Protein AF-A0A257K6M1-F1 (afdb_monomer)

Solvent-accessible surface area (backbone atoms only — not comparable to full-atom values): 11304 Å² total; per-residue (Å²): 144,78,69,70,67,57,58,59,61,59,58,67,75,73,70,78,77,79,82,76,80,84,77,76,90,70,77,90,66,88,68,74,79,73,68,80,75,72,73,73,77,82,82,73,64,86,60,47,21,62,50,16,22,51,37,13,66,76,40,83,40,43,7,28,51,74,66,69,40,56,83,54,34,63,55,53,50,47,56,43,48,52,24,49,51,46,22,53,54,23,44,54,50,21,51,52,34,48,50,49,52,52,34,48,76,73,72,46,87,83,58,100,56,83,94,56,57,68,70,58,44,52,49,50,21,52,51,24,45,53,48,17,54,50,20,49,52,49,31,52,49,51,53,53,46,48,20,51,51,20,23,53,54,39,51,55,68,60,63,74,75,79,82,67,70,55,84,50,82,44,77,60,69,48,91,85,77,71,50,86,52,92,47,85,50,86,55,84,76,132

pLDDT: mean 75.48, std 20.98, range [34.06, 98.62]

Sequence (190 aa):
MKLTSYIVLLCGLLTCSAWSQQAASDSLKIKQLPEPLAAKPVIIDPLRPAKAAFYSALVPGLGQAYNKKYWKIPIVYAALGTTIYFYITNNNKYNEFRDIYKNRLEGIYTDPYPNVDNSRIVTAQQFYQRNRDLSMLLTVAFYALNIIEANVDAHLMQFNVSDNLSFQPDILRHPIDRSFNPGLALRMSF

Radius of gyration: 29.92 Å; Cα contacts (8 Å, |Δi|>4): 157; chains: 1; bounding box: 64×55×80 Å

Secondary structure (DSSP, 8-state):
--SHHHHHHHHTTS---------------------S---------TTHHHHHHHHHHHSTTHHHHHTT-GGGHHHHHHHHHHHHHHHHHHHHHHHHHHHHHHHHHTT---SS-TTS-HHHHHHHHHHHHHHHHHHHHHHHHHHHHHHHHHHHHHHHTTS------EEEEE--B-TTT--B--EEEEE---

Structure (mmCIF, N/CA/C/O backbone):
data_AF-A0A257K6M1-F1
#
_entry.id   AF-A0A257K6M1-F1
#
loop_
_atom_site.group_PDB
_atom_site.id
_atom_site.type_symbol
_atom_site.label_atom_id
_atom_site.label_alt_id
_atom_site.label_comp_id
_atom_site.label_asym_id
_atom_site.label_entity_id
_atom_site.label_seq_id
_atom_site.pdbx_PDB_ins_code
_atom_site.Cartn_x
_atom_site.Cartn_y
_atom_site.Cartn_z
_atom_site.occupancy
_atom_site.B_iso_or_equiv
_atom_site.auth_seq_id
_atom_site.auth_comp_id
_atom_site.auth_asym_id
_atom_site.auth_atom_id
_atom_site.pdbx_PDB_model_num
ATOM 1 N N . MET A 1 1 ? 6.613 25.598 17.801 1.00 47.47 1 MET A N 1
ATOM 2 C CA . MET A 1 1 ? 7.890 25.388 17.072 1.00 47.47 1 MET A CA 1
ATOM 3 C C . MET A 1 1 ? 7.952 24.024 16.354 1.00 47.47 1 MET A C 1
ATOM 5 O O . MET A 1 1 ? 8.927 23.307 16.510 1.00 47.47 1 MET A O 1
ATOM 9 N N . LYS A 1 2 ? 6.938 23.627 15.565 1.00 51.25 2 LYS A N 1
AT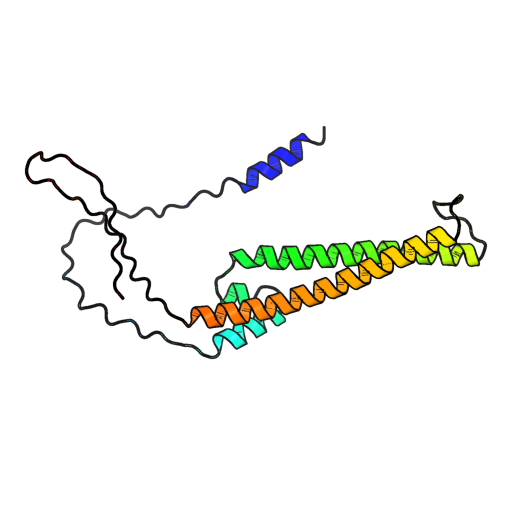OM 10 C CA . LYS A 1 2 ? 6.967 22.353 14.798 1.00 51.25 2 LYS A CA 1
ATOM 11 C C . LYS A 1 2 ? 6.473 22.478 13.345 1.00 51.25 2 LYS A C 1
ATOM 13 O O . LYS A 1 2 ? 6.246 21.469 12.693 1.00 51.25 2 LYS A O 1
ATOM 18 N N . LEU A 1 3 ? 6.309 23.704 12.840 1.00 45.25 3 LEU A N 1
ATOM 19 C CA . LEU A 1 3 ? 5.826 23.961 11.473 1.00 45.25 3 LEU A CA 1
ATOM 20 C C . LEU A 1 3 ? 6.959 24.369 10.513 1.00 45.25 3 LEU A C 1
ATOM 22 O O . LEU A 1 3 ? 6.886 24.115 9.318 1.00 45.25 3 LEU A O 1
ATOM 26 N N . THR A 1 4 ? 8.054 24.925 11.038 1.00 46.59 4 THR A N 1
ATOM 27 C CA . THR A 1 4 ? 9.210 25.373 10.247 1.00 46.59 4 THR A CA 1
ATOM 28 C C . THR A 1 4 ? 10.092 24.225 9.749 1.00 46.59 4 THR A C 1
ATOM 30 O O . THR A 1 4 ? 10.749 24.375 8.725 1.00 46.59 4 THR A O 1
ATOM 33 N N . SER A 1 5 ? 10.065 23.052 10.395 1.00 47.38 5 SER A N 1
ATOM 34 C CA . SER A 1 5 ? 10.842 21.884 9.942 1.00 47.38 5 SER A CA 1
ATOM 35 C C . SER A 1 5 ? 10.260 21.192 8.704 1.00 47.38 5 SER A C 1
ATOM 37 O O . SER A 1 5 ? 11.021 20.610 7.941 1.00 47.38 5 SER A O 1
ATOM 39 N N . TYR A 1 6 ? 8.947 21.278 8.455 1.00 49.69 6 TYR A N 1
ATOM 40 C CA . TYR A 1 6 ? 8.334 20.667 7.265 1.00 49.69 6 TYR A CA 1
ATOM 41 C C . TYR A 1 6 ? 8.562 21.489 5.987 1.00 49.69 6 TYR A C 1
ATOM 43 O O . TYR A 1 6 ? 8.671 20.916 4.908 1.00 49.69 6 TYR A O 1
ATOM 51 N N . ILE A 1 7 ? 8.721 22.812 6.102 1.00 54.16 7 ILE A N 1
ATOM 52 C CA . ILE A 1 7 ? 8.995 23.698 4.955 1.00 54.16 7 ILE A CA 1
ATOM 53 C C . ILE A 1 7 ? 10.429 23.499 4.434 1.00 54.16 7 ILE A C 1
ATOM 55 O O . ILE A 1 7 ? 10.657 23.517 3.227 1.00 54.16 7 ILE A O 1
ATOM 59 N N . VAL A 1 8 ? 11.388 23.204 5.318 1.00 52.91 8 VAL A N 1
ATOM 60 C CA . VAL A 1 8 ? 12.774 22.893 4.918 1.00 52.91 8 VAL A CA 1
ATOM 61 C C . VAL A 1 8 ? 12.875 21.513 4.249 1.00 52.91 8 VAL A C 1
ATOM 63 O O . VAL A 1 8 ? 13.671 21.335 3.331 1.00 52.91 8 VAL A O 1
ATOM 66 N N . LEU A 1 9 ? 12.021 20.558 4.633 1.00 48.25 9 LEU A N 1
ATOM 67 C CA . LEU A 1 9 ? 11.973 19.220 4.027 1.00 48.25 9 LEU A CA 1
ATOM 68 C C . LEU A 1 9 ? 11.222 19.201 2.679 1.00 48.25 9 LEU A C 1
ATOM 70 O O . LEU A 1 9 ? 11.541 18.385 1.819 1.00 48.25 9 LEU A O 1
ATOM 74 N N . LEU A 1 10 ? 10.293 20.140 2.452 1.00 45.75 10 LEU A N 1
ATOM 75 C CA . LEU A 1 10 ? 9.597 20.312 1.170 1.00 45.75 10 LEU A CA 1
ATOM 76 C C . LEU A 1 10 ? 10.459 21.045 0.117 1.00 45.75 10 LEU A C 1
ATOM 78 O O . LEU A 1 10 ? 10.355 20.748 -1.070 1.00 45.75 10 LEU A O 1
ATOM 82 N N . CYS A 1 11 ? 11.361 21.945 0.530 1.00 48.19 11 CYS A N 1
ATOM 83 C CA . CYS A 1 11 ? 12.277 22.641 -0.388 1.00 48.19 11 CYS A CA 1
ATOM 84 C C . CYS A 1 11 ? 13.455 21.778 -0.883 1.00 48.19 11 CYS A C 1
ATOM 86 O O . CYS A 1 11 ? 14.034 22.088 -1.921 1.00 48.19 11 CYS A O 1
ATOM 88 N N . GLY A 1 12 ? 13.793 20.679 -0.198 1.00 45.62 12 GLY A N 1
ATOM 89 C CA . GLY A 1 12 ? 14.878 19.775 -0.611 1.00 45.62 12 GLY A CA 1
ATOM 90 C C . GLY A 1 12 ? 14.566 18.906 -1.838 1.00 45.62 12 GLY A C 1
ATOM 91 O O . GLY A 1 12 ? 15.477 18.330 -2.425 1.00 45.62 12 GLY A O 1
ATOM 92 N N . LEU A 1 13 ? 13.296 18.820 -2.251 1.00 44.91 13 LEU A N 1
ATOM 93 C CA . LEU A 1 13 ? 12.848 18.009 -3.393 1.00 44.91 13 LEU A CA 1
ATOM 94 C C . LEU A 1 13 ? 12.792 18.779 -4.728 1.00 44.91 13 LEU A C 1
ATOM 96 O O . LEU A 1 13 ? 12.551 18.164 -5.763 1.00 44.91 13 LEU A O 1
ATOM 100 N N . LEU A 1 14 ? 13.037 20.097 -4.732 1.00 46.16 14 LEU A N 1
ATOM 101 C CA . LEU A 1 14 ? 12.935 20.948 -5.931 1.00 46.16 14 LEU A CA 1
ATOM 102 C C . LEU A 1 14 ? 14.278 21.337 -6.568 1.00 46.16 14 LEU A C 1
ATOM 104 O O . LEU A 1 14 ? 14.288 21.944 -7.635 1.00 46.16 14 LEU A O 1
ATOM 108 N N . THR A 1 15 ? 15.416 20.953 -5.989 1.00 45.72 15 THR A N 1
ATOM 109 C CA . THR A 1 15 ? 16.740 21.198 -6.586 1.00 45.72 15 THR A CA 1
ATOM 110 C C . THR A 1 15 ? 17.323 19.909 -7.157 1.00 45.72 15 THR A C 1
ATOM 112 O O . THR A 1 15 ? 18.325 19.391 -6.670 1.00 45.72 15 THR A O 1
ATOM 115 N N . CYS A 1 16 ? 16.690 19.371 -8.201 1.00 47.72 16 CYS A N 1
ATOM 116 C CA . CYS A 1 16 ? 17.375 18.448 -9.100 1.00 47.72 16 CYS A CA 1
ATOM 117 C C . CYS A 1 16 ? 18.275 19.297 -10.004 1.00 47.72 16 CYS A C 1
ATOM 119 O O . CYS A 1 16 ? 17.810 19.959 -10.930 1.00 47.72 16 CYS A O 1
ATOM 121 N N . SER A 1 17 ? 19.563 19.354 -9.682 1.00 40.88 17 SER A N 1
ATOM 122 C CA . SER A 1 17 ? 20.578 19.922 -10.558 1.00 40.88 17 SER A CA 1
ATOM 123 C C . SER A 1 17 ? 20.599 19.121 -11.859 1.00 40.88 17 SER A C 1
ATOM 125 O O . SER A 1 17 ? 20.986 17.954 -11.886 1.00 40.88 17 SER A O 1
ATOM 127 N N . ALA A 1 18 ? 20.169 19.754 -12.949 1.00 41.72 18 ALA A N 1
ATOM 128 C CA . ALA A 1 18 ? 20.382 19.241 -14.290 1.00 41.72 18 ALA A CA 1
ATOM 129 C C . ALA A 1 18 ? 21.895 19.123 -14.523 1.00 41.72 18 ALA A C 1
ATOM 131 O O . ALA A 1 18 ? 22.589 20.123 -14.712 1.00 41.72 18 ALA A O 1
ATOM 132 N N . TRP A 1 19 ? 22.429 17.903 -14.487 1.00 38.84 19 TRP A N 1
ATOM 133 C CA . TRP A 1 19 ? 23.751 17.626 -15.035 1.00 38.84 19 TRP A CA 1
ATOM 134 C C . TRP A 1 19 ? 23.672 17.757 -16.555 1.00 38.84 19 TRP A C 1
ATOM 136 O O . TRP A 1 19 ? 23.341 16.817 -17.272 1.00 38.84 19 TRP A O 1
ATOM 146 N N . SER A 1 20 ? 23.944 18.970 -17.032 1.00 38.00 20 SER A N 1
ATOM 147 C CA . SER A 1 20 ? 24.350 19.219 -18.409 1.00 38.00 20 SER A CA 1
ATOM 148 C C . SER A 1 20 ? 25.716 18.570 -18.628 1.00 38.00 20 SER A C 1
ATOM 150 O O . SER A 1 20 ? 26.661 18.804 -17.873 1.00 38.00 20 SER A O 1
ATOM 152 N N . GLN A 1 21 ? 25.810 17.710 -19.635 1.00 39.34 21 GLN A N 1
ATOM 153 C CA . GLN A 1 21 ? 27.038 17.022 -20.004 1.00 39.34 21 GLN A CA 1
ATOM 154 C C . GLN A 1 21 ? 27.950 18.019 -20.740 1.00 39.34 21 GLN A C 1
ATOM 156 O O . GLN A 1 21 ? 27.596 18.513 -21.809 1.00 39.34 21 GLN A O 1
ATOM 161 N N . GLN A 1 22 ? 29.114 18.341 -20.165 1.00 37.12 22 GLN A N 1
ATOM 162 C CA . GLN A 1 22 ? 30.126 19.199 -20.793 1.00 37.12 22 GLN A CA 1
ATOM 163 C C . GLN A 1 22 ? 30.637 18.524 -22.077 1.00 37.12 22 GLN A C 1
ATOM 165 O O . GLN A 1 22 ? 31.417 17.572 -22.017 1.00 37.12 22 GLN A O 1
ATOM 170 N N . ALA A 1 23 ? 30.211 19.011 -23.243 1.00 37.62 23 ALA A N 1
ATOM 171 C CA . ALA A 1 23 ? 30.811 18.627 -24.514 1.00 37.62 23 ALA A CA 1
ATOM 172 C C . ALA A 1 23 ? 32.189 19.296 -24.623 1.00 37.62 23 ALA A C 1
ATOM 174 O O . ALA A 1 23 ? 32.296 20.519 -24.720 1.00 37.62 23 ALA A O 1
ATOM 175 N N . ALA A 1 24 ? 33.250 18.491 -24.557 1.00 34.06 24 ALA A N 1
ATOM 176 C CA . ALA A 1 24 ? 34.601 18.939 -24.852 1.00 34.06 24 ALA A CA 1
ATOM 177 C C . ALA A 1 24 ? 34.652 19.481 -26.290 1.00 34.06 24 ALA A C 1
ATOM 179 O O . ALA A 1 24 ? 34.179 18.830 -27.223 1.00 34.06 24 ALA A O 1
ATOM 180 N N . SER A 1 25 ? 35.214 20.678 -26.461 1.00 42.94 25 SER A N 1
ATOM 181 C CA . SER A 1 25 ? 35.492 21.277 -27.763 1.00 42.94 25 SER A CA 1
ATOM 182 C C . SER A 1 25 ? 36.625 20.506 -28.438 1.00 42.94 25 SER A C 1
ATOM 184 O O . SER A 1 25 ? 37.792 20.883 -28.327 1.00 42.94 25 SER A O 1
ATOM 186 N N . ASP A 1 26 ? 36.286 19.398 -29.090 1.00 37.16 26 ASP A N 1
ATOM 187 C CA . ASP A 1 26 ? 37.235 18.667 -29.914 1.00 37.16 26 ASP A CA 1
ATOM 188 C C . ASP A 1 26 ? 37.304 19.327 -31.296 1.00 37.16 26 ASP A C 1
ATOM 190 O O . ASP A 1 26 ? 36.293 19.571 -31.960 1.00 37.16 26 ASP A O 1
ATOM 194 N N . SER A 1 27 ? 38.518 19.711 -31.677 1.00 44.97 27 SER A N 1
ATOM 195 C CA . SER A 1 27 ? 38.837 20.419 -32.915 1.00 44.97 27 SER A CA 1
ATOM 196 C C . SER A 1 27 ? 38.228 19.741 -34.150 1.00 44.97 27 SER A C 1
ATOM 198 O O . SER A 1 27 ? 38.256 18.517 -34.281 1.00 44.97 27 SER A O 1
ATOM 200 N N . LEU A 1 28 ? 37.700 20.551 -35.075 1.00 47.75 28 LEU A N 1
ATOM 201 C CA . LEU A 1 28 ? 37.109 20.124 -36.345 1.00 47.75 28 LEU A CA 1
ATOM 202 C C . LEU A 1 28 ? 38.125 19.358 -37.209 1.00 47.75 28 LEU A C 1
ATOM 204 O O . LEU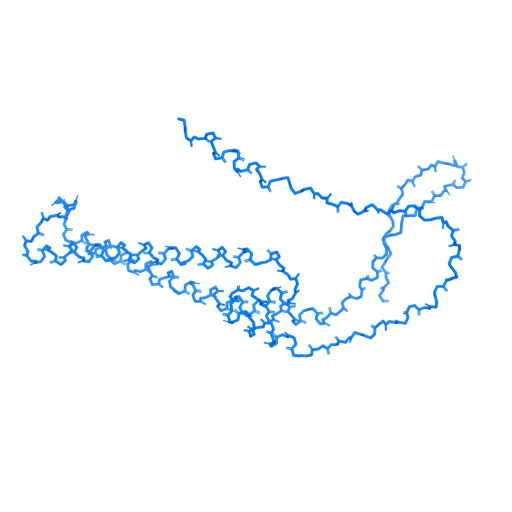 A 1 28 ? 38.770 19.918 -38.094 1.00 47.75 28 LEU A O 1
ATOM 208 N N . LYS A 1 29 ? 38.227 18.045 -37.003 1.00 37.88 29 LYS A N 1
ATOM 209 C CA . LYS A 1 29 ? 38.640 17.126 -38.059 1.00 37.88 29 LYS A CA 1
ATOM 210 C C . LYS A 1 29 ? 37.422 16.900 -38.940 1.00 37.88 29 LYS A C 1
ATOM 212 O O . LYS A 1 29 ? 36.393 16.434 -38.455 1.00 37.88 29 LYS A O 1
ATOM 217 N N . ILE A 1 30 ? 37.537 17.233 -40.227 1.00 44.31 30 ILE A N 1
ATOM 218 C CA . ILE A 1 30 ? 36.564 16.826 -41.243 1.00 44.31 30 ILE A CA 1
ATOM 219 C C . ILE A 1 30 ? 36.549 15.296 -41.236 1.00 44.31 30 ILE A C 1
ATOM 221 O O . ILE A 1 30 ? 37.401 14.636 -41.827 1.00 44.31 30 ILE A O 1
ATOM 225 N N . LYS A 1 31 ? 35.611 14.735 -40.476 1.00 44.41 31 LYS A N 1
ATOM 226 C CA . LYS A 1 31 ? 35.293 13.318 -40.479 1.00 44.41 31 LYS A CA 1
ATOM 227 C C . LYS A 1 31 ? 34.624 13.069 -41.822 1.00 44.41 31 LYS A C 1
ATOM 229 O O . LYS A 1 31 ? 33.589 13.671 -42.103 1.00 44.41 31 LYS A O 1
ATOM 234 N N . GLN A 1 32 ? 35.262 12.254 -42.663 1.00 47.09 32 GLN A N 1
ATOM 235 C CA . GLN A 1 32 ? 34.635 11.670 -43.849 1.00 47.09 32 GLN A CA 1
ATOM 236 C C . GLN A 1 32 ? 33.188 11.312 -43.505 1.00 47.09 32 GLN A C 1
ATOM 238 O O . GLN A 1 32 ? 32.958 10.729 -42.439 1.00 47.09 32 GLN A O 1
ATOM 243 N N . LEU A 1 33 ? 32.239 11.722 -44.361 1.00 49.62 33 LEU A N 1
ATOM 244 C CA . LEU A 1 33 ? 30.834 11.356 -44.199 1.00 49.62 33 LEU A CA 1
ATOM 245 C C . LEU A 1 33 ? 30.788 9.859 -43.880 1.00 49.62 33 LEU A C 1
ATOM 247 O O . LEU A 1 33 ? 31.316 9.080 -44.679 1.00 49.62 33 LEU A O 1
ATOM 251 N N . PRO A 1 34 ? 30.239 9.445 -42.724 1.00 49.06 34 PRO A N 1
ATOM 252 C CA . PRO A 1 34 ? 30.029 8.031 -42.512 1.00 49.06 34 PRO A CA 1
ATOM 253 C C . PRO A 1 34 ? 29.125 7.555 -43.648 1.00 49.06 34 PRO A C 1
ATOM 255 O O . PRO A 1 34 ? 28.168 8.245 -44.016 1.00 49.06 34 PRO A O 1
ATOM 258 N N . GLU A 1 35 ? 29.469 6.401 -44.217 1.00 57.31 35 GLU A N 1
ATOM 259 C CA . GLU A 1 35 ? 28.562 5.605 -45.040 1.00 57.31 35 GLU A CA 1
ATOM 260 C C . GLU A 1 35 ? 27.140 5.674 -44.466 1.00 57.31 35 GLU A C 1
ATOM 262 O O . GL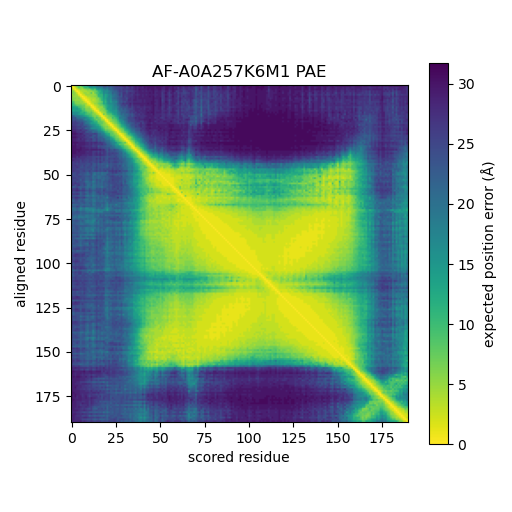U A 1 35 ? 27.007 5.768 -43.236 1.00 57.31 35 GLU A O 1
ATOM 267 N N . PRO A 1 36 ? 26.085 5.663 -45.310 1.00 49.91 36 PRO A N 1
ATOM 268 C CA . PRO A 1 36 ? 24.711 5.758 -44.832 1.00 49.91 36 PRO A CA 1
ATOM 269 C C . PRO A 1 36 ? 24.557 4.767 -43.689 1.00 49.91 36 PRO A C 1
ATOM 271 O O . PRO A 1 36 ? 24.763 3.576 -43.907 1.00 49.91 36 PRO A O 1
ATOM 274 N N . LEU A 1 37 ? 24.319 5.295 -42.479 1.00 57.25 37 LEU A N 1
ATOM 275 C CA . LEU A 1 37 ? 24.246 4.544 -41.229 1.00 57.25 37 LEU A CA 1
ATOM 276 C C . LEU A 1 37 ? 23.435 3.288 -41.506 1.00 57.25 37 LEU A C 1
ATOM 278 O O . LEU A 1 37 ? 22.211 3.369 -41.609 1.00 57.25 37 LEU A O 1
ATOM 282 N N . ALA A 1 38 ? 24.120 2.156 -41.694 1.00 54.91 38 ALA A N 1
ATOM 283 C CA . ALA A 1 38 ? 23.466 0.883 -41.900 1.00 54.91 38 ALA A CA 1
ATOM 284 C C . ALA A 1 38 ? 22.531 0.736 -40.707 1.00 54.91 38 ALA A C 1
ATOM 286 O O . ALA A 1 38 ? 23.002 0.717 -39.565 1.00 54.91 38 ALA A O 1
ATOM 287 N N . ALA A 1 39 ? 21.222 0.788 -40.970 1.00 59.44 39 ALA A N 1
ATOM 288 C CA . ALA A 1 39 ? 20.210 0.792 -39.934 1.00 59.44 39 ALA A CA 1
ATOM 289 C C . ALA A 1 39 ? 20.530 -0.380 -39.013 1.00 59.44 39 ALA A C 1
ATOM 291 O O . ALA A 1 39 ? 20.502 -1.536 -39.441 1.00 59.44 39 ALA A O 1
ATOM 292 N N . LYS A 1 40 ? 20.951 -0.074 -37.779 1.00 56.94 40 LYS A N 1
ATOM 293 C CA . LYS A 1 40 ? 21.316 -1.107 -36.817 1.00 56.94 40 LYS A CA 1
ATOM 294 C C . LYS A 1 40 ? 20.115 -2.048 -36.744 1.00 56.94 40 LYS A C 1
ATOM 296 O O . LYS A 1 40 ? 19.019 -1.551 -36.474 1.00 56.94 40 LYS A O 1
ATOM 301 N N . PRO A 1 41 ? 20.277 -3.356 -37.006 1.00 55.72 41 PRO A N 1
ATOM 302 C CA . PRO A 1 41 ? 19.142 -4.259 -37.003 1.00 55.72 41 PRO A CA 1
ATOM 303 C C . PRO A 1 41 ? 18.454 -4.142 -35.645 1.00 55.72 41 PRO A C 1
ATOM 305 O O . PRO A 1 41 ? 19.096 -4.267 -34.595 1.00 55.72 41 PRO A O 1
ATOM 308 N N . VAL A 1 42 ? 17.160 -3.826 -35.665 1.00 60.62 42 VAL A N 1
ATOM 309 C CA . VAL A 1 42 ? 16.336 -3.810 -34.459 1.00 60.62 42 VAL A CA 1
ATOM 310 C C . VAL A 1 42 ? 16.232 -5.258 -34.011 1.00 60.62 42 VAL A C 1
ATOM 312 O O . VAL A 1 42 ? 15.474 -6.043 -34.574 1.00 60.62 42 VAL A O 1
ATOM 315 N N . ILE A 1 43 ? 17.050 -5.640 -33.033 1.00 63.53 43 ILE A N 1
ATOM 316 C CA . ILE A 1 43 ? 16.971 -6.969 -32.435 1.00 63.53 43 ILE A CA 1
ATOM 317 C C . ILE A 1 43 ? 15.738 -6.973 -31.532 1.00 63.53 43 ILE A C 1
ATOM 319 O O . ILE A 1 43 ? 15.772 -6.477 -30.403 1.00 63.53 43 ILE A O 1
ATOM 323 N N . ILE A 1 44 ? 14.637 -7.504 -32.060 1.00 64.75 44 ILE A N 1
ATOM 324 C CA . ILE A 1 44 ? 13.420 -7.775 -31.299 1.00 64.75 44 ILE A CA 1
ATOM 325 C C . ILE A 1 44 ? 13.690 -9.026 -30.462 1.00 64.75 44 ILE A C 1
ATOM 327 O O . ILE A 1 44 ? 13.931 -10.100 -31.006 1.00 64.75 44 ILE A O 1
ATOM 331 N N . ASP A 1 45 ? 13.664 -8.891 -29.136 1.00 75.94 45 ASP A N 1
ATOM 332 C CA . ASP A 1 45 ? 13.672 -10.042 -28.228 1.00 75.94 45 ASP A CA 1
ATOM 333 C C . ASP A 1 45 ? 12.234 -10.286 -27.739 1.00 75.94 45 ASP A C 1
ATOM 335 O O . ASP A 1 45 ? 11.758 -9.562 -26.850 1.00 75.94 45 ASP A O 1
ATOM 339 N N . PRO A 1 46 ? 11.531 -11.284 -28.308 1.00 75.00 46 PRO A N 1
ATOM 340 C CA . PRO A 1 46 ? 10.126 -11.548 -28.014 1.00 75.00 46 PRO A CA 1
ATOM 341 C C . PRO A 1 46 ? 9.886 -12.000 -26.568 1.00 75.00 46 PRO A C 1
ATOM 343 O O . PRO A 1 46 ? 8.758 -11.913 -26.092 1.00 75.00 46 PRO A O 1
ATOM 346 N N . LEU A 1 47 ? 10.919 -12.436 -25.832 1.00 80.56 47 LEU A N 1
ATOM 347 C CA . LEU A 1 47 ? 10.781 -12.879 -24.441 1.00 80.56 47 LEU A CA 1
ATOM 348 C C . LEU A 1 47 ? 10.868 -11.723 -23.435 1.00 80.56 47 LEU A C 1
ATOM 350 O O . LEU A 1 47 ? 10.579 -11.927 -22.254 1.00 80.56 47 LEU A O 1
ATOM 354 N N . ARG A 1 48 ? 11.250 -10.512 -23.860 1.00 80.88 48 ARG A N 1
ATOM 355 C CA . ARG A 1 48 ? 11.372 -9.348 -22.959 1.00 80.88 48 ARG A CA 1
ATOM 356 C C . ARG A 1 48 ? 10.095 -9.024 -22.179 1.00 80.88 48 ARG A C 1
ATOM 358 O O . ARG A 1 48 ? 10.232 -8.800 -20.978 1.00 80.88 48 ARG A O 1
ATOM 365 N N . PRO A 1 49 ? 8.885 -9.025 -22.775 1.00 81.81 49 PRO A N 1
ATOM 366 C CA . PRO A 1 49 ? 7.654 -8.717 -22.052 1.00 81.81 49 PRO A CA 1
ATOM 367 C C . PRO A 1 49 ? 7.353 -9.747 -20.967 1.00 81.81 49 PRO A C 1
ATOM 369 O O . PRO A 1 49 ? 7.163 -9.386 -19.807 1.00 81.81 49 PRO A O 1
ATOM 372 N N . ALA A 1 50 ? 7.469 -11.034 -21.305 1.00 79.19 50 ALA A N 1
ATOM 373 C CA . ALA A 1 50 ? 7.295 -12.123 -20.351 1.00 79.19 50 ALA A CA 1
ATOM 374 C C . ALA A 1 50 ? 8.312 -12.056 -19.195 1.00 79.19 50 ALA A C 1
ATOM 376 O O . ALA A 1 50 ? 7.938 -12.223 -18.035 1.00 79.19 50 ALA A O 1
ATOM 377 N N . LYS A 1 51 ? 9.587 -11.749 -19.483 1.00 82.38 51 LYS A N 1
ATOM 378 C CA . LYS A 1 51 ? 10.624 -11.569 -18.452 1.00 82.38 51 LYS A CA 1
ATOM 379 C C . LYS A 1 51 ? 10.344 -10.358 -17.558 1.00 82.38 51 LYS A C 1
ATOM 381 O O . LYS A 1 51 ? 10.463 -10.473 -16.342 1.00 82.38 51 LYS A O 1
ATOM 386 N N . ALA A 1 52 ? 9.942 -9.221 -18.127 1.00 82.00 52 ALA A N 1
ATOM 387 C CA . ALA A 1 52 ? 9.603 -8.019 -17.362 1.00 82.00 52 ALA A CA 1
ATOM 388 C C . ALA A 1 52 ? 8.408 -8.259 -16.425 1.00 82.00 52 ALA A C 1
ATOM 390 O O . ALA A 1 52 ? 8.469 -7.905 -15.247 1.00 82.00 52 ALA A O 1
ATOM 391 N N . ALA A 1 53 ? 7.359 -8.918 -16.924 1.00 81.06 53 ALA A N 1
ATOM 392 C CA . ALA A 1 53 ? 6.200 -9.309 -16.129 1.00 81.06 53 ALA A CA 1
ATOM 393 C C . ALA A 1 53 ? 6.597 -10.247 -14.978 1.00 81.06 53 ALA A C 1
ATOM 395 O O . ALA A 1 53 ? 6.234 -10.006 -13.828 1.00 81.06 53 ALA A O 1
ATOM 396 N N . PHE A 1 54 ? 7.401 -11.274 -15.274 1.00 85.06 54 PHE A N 1
ATOM 397 C CA . PHE A 1 54 ? 7.898 -12.215 -14.272 1.00 85.06 54 PHE A CA 1
ATOM 398 C C . PHE A 1 54 ? 8.717 -11.513 -13.181 1.00 85.06 54 PHE A C 1
ATOM 400 O O . PHE A 1 54 ? 8.506 -11.756 -11.995 1.00 85.06 54 PHE A O 1
ATOM 407 N N . TYR A 1 55 ? 9.601 -10.586 -13.557 1.00 85.25 55 TYR A N 1
ATOM 408 C CA . TYR A 1 55 ? 10.368 -9.813 -12.584 1.00 85.25 55 TYR A CA 1
ATOM 409 C C . TYR A 1 55 ? 9.477 -8.942 -11.693 1.00 85.25 55 TYR A C 1
ATOM 411 O O . TYR A 1 55 ? 9.658 -8.960 -10.477 1.00 85.25 55 TYR A O 1
ATOM 419 N N . SER A 1 56 ? 8.490 -8.237 -12.255 1.00 81.06 56 SER A N 1
ATOM 420 C CA . SER A 1 56 ? 7.513 -7.473 -11.461 1.00 81.06 56 SER A CA 1
ATOM 421 C C . SER A 1 56 ? 6.675 -8.349 -10.527 1.00 81.06 56 SER A C 1
ATOM 423 O O . SER A 1 56 ? 6.306 -7.898 -9.447 1.00 81.06 56 SER A O 1
ATOM 425 N N . ALA A 1 57 ? 6.396 -9.597 -10.913 1.00 81.19 57 ALA A N 1
ATOM 426 C CA . ALA A 1 57 ? 5.697 -10.541 -10.049 1.00 81.19 57 ALA A CA 1
ATOM 427 C C . ALA A 1 57 ? 6.561 -10.955 -8.846 1.00 81.19 57 ALA A C 1
ATOM 429 O O . ALA A 1 57 ? 6.061 -11.059 -7.732 1.00 81.19 57 ALA A O 1
ATOM 430 N N . LEU A 1 58 ? 7.870 -11.145 -9.020 1.00 86.81 58 LEU A N 1
ATOM 431 C CA . LEU A 1 58 ? 8.743 -11.493 -7.894 1.00 86.81 58 LEU A CA 1
ATOM 432 C C . LEU A 1 58 ? 8.868 -10.354 -6.884 1.00 86.81 58 LEU A C 1
ATOM 434 O O . LEU A 1 58 ? 8.741 -10.569 -5.680 1.00 86.81 58 LEU A O 1
ATOM 438 N N . VAL A 1 59 ? 9.134 -9.145 -7.372 1.00 86.56 59 VAL A N 1
ATOM 439 C CA . VAL A 1 59 ? 9.245 -7.957 -6.527 1.00 86.56 59 VAL A CA 1
ATOM 440 C C . VAL A 1 59 ? 8.614 -6.780 -7.265 1.00 86.56 59 VAL A C 1
ATOM 442 O O . VAL A 1 59 ? 9.009 -6.498 -8.406 1.00 86.56 59 VAL A O 1
ATOM 445 N N . PRO A 1 60 ? 7.681 -6.052 -6.622 1.00 82.50 60 PRO A N 1
ATOM 446 C CA . PRO A 1 60 ? 7.024 -4.912 -7.240 1.00 82.50 60 PRO A CA 1
ATOM 447 C C . PRO A 1 60 ? 8.028 -3.920 -7.834 1.00 82.50 60 PRO A C 1
ATOM 449 O O . PRO A 1 60 ? 8.921 -3.426 -7.151 1.00 82.50 60 PRO A O 1
ATOM 452 N N . GLY A 1 61 ? 7.886 -3.624 -9.126 1.00 81.62 61 GLY A N 1
ATOM 453 C CA . GLY A 1 61 ? 8.745 -2.663 -9.826 1.00 81.62 61 GLY A CA 1
ATOM 454 C C . GLY A 1 61 ? 10.057 -3.212 -10.409 1.00 81.62 61 GLY A C 1
ATOM 455 O O . GLY A 1 61 ? 10.722 -2.470 -11.135 1.00 81.62 61 GLY A O 1
ATOM 456 N N . LEU A 1 62 ? 10.426 -4.486 -10.215 1.00 84.25 62 LEU A N 1
ATOM 457 C CA . LEU A 1 62 ? 11.624 -5.041 -10.874 1.00 84.25 62 LEU A CA 1
ATOM 458 C C . LEU A 1 62 ? 11.491 -5.121 -12.400 1.00 84.25 62 LEU A C 1
ATOM 460 O O . LEU A 1 62 ? 12.473 -4.894 -13.104 1.00 84.25 62 LEU A O 1
ATOM 464 N N . GLY A 1 63 ? 10.295 -5.373 -12.939 1.00 81.38 63 GLY A N 1
ATOM 465 C CA . GLY A 1 63 ? 10.071 -5.302 -14.386 1.00 81.38 63 GLY A CA 1
ATOM 466 C C . GLY A 1 63 ? 10.301 -3.895 -14.942 1.00 81.38 63 GLY A C 1
ATOM 467 O O . GLY A 1 63 ? 10.844 -3.737 -16.032 1.00 81.38 63 GLY A O 1
ATOM 468 N N . GLN A 1 64 ? 9.997 -2.859 -14.151 1.00 85.12 64 GLN A N 1
ATOM 469 C CA . GLN A 1 64 ? 10.287 -1.469 -14.513 1.00 85.12 64 GLN A CA 1
ATOM 470 C C . GLN A 1 64 ? 11.792 -1.179 -14.502 1.00 85.12 64 GLN A C 1
ATOM 472 O O . GLN A 1 64 ? 12.296 -0.500 -15.399 1.00 85.12 64 GLN A O 1
ATOM 477 N N . ALA A 1 65 ? 12.533 -1.749 -13.546 1.00 87.00 65 ALA A N 1
ATOM 478 C CA . ALA A 1 65 ? 13.993 -1.694 -13.540 1.00 87.00 65 ALA A CA 1
ATOM 479 C C . ALA A 1 65 ? 14.597 -2.408 -14.764 1.00 87.00 65 ALA A C 1
ATOM 481 O O . ALA A 1 65 ? 15.491 -1.863 -15.412 1.00 87.00 65 ALA A O 1
ATOM 482 N N . TYR A 1 66 ? 14.069 -3.580 -15.132 1.00 84.94 66 TYR A N 1
ATOM 483 C CA . TYR A 1 66 ? 14.475 -4.317 -16.333 1.00 84.94 66 TYR A CA 1
ATOM 484 C C . TYR A 1 66 ? 14.219 -3.513 -17.620 1.00 84.94 66 TYR A C 1
ATOM 486 O O . TYR A 1 66 ? 15.079 -3.441 -18.500 1.00 84.94 66 TYR A O 1
ATOM 494 N N . ASN A 1 67 ? 13.087 -2.810 -17.686 1.00 84.81 67 ASN A N 1
ATOM 495 C CA . ASN A 1 67 ? 12.737 -1.908 -18.786 1.00 84.81 67 ASN A CA 1
ATOM 496 C C . ASN A 1 67 ? 13.477 -0.552 -18.733 1.00 84.81 67 ASN A C 1
ATOM 498 O O . ASN A 1 67 ? 13.211 0.323 -19.556 1.00 84.81 67 ASN A O 1
ATOM 502 N N . LYS A 1 68 ? 14.409 -0.346 -17.786 1.00 85.19 68 LYS A N 1
ATOM 503 C CA . LYS A 1 68 ? 15.133 0.921 -17.546 1.00 85.19 68 LYS A CA 1
ATOM 504 C C . LYS A 1 68 ? 14.217 2.122 -17.250 1.00 85.19 68 LYS A C 1
ATOM 506 O O . LYS A 1 68 ? 14.609 3.274 -17.432 1.00 85.19 68 LYS A O 1
ATOM 511 N N . LYS A 1 69 ? 12.993 1.880 -16.776 1.00 86.06 69 LYS A N 1
ATOM 512 C CA . LYS A 1 69 ? 11.991 2.896 -16.410 1.00 86.06 69 LYS A CA 1
ATOM 513 C C . LYS A 1 69 ? 11.961 3.111 -14.894 1.00 86.06 69 LYS A C 1
ATOM 515 O O . LYS A 1 69 ? 10.924 3.005 -14.246 1.00 86.06 69 LYS A O 1
ATOM 520 N N . TYR A 1 70 ? 13.112 3.455 -14.319 1.00 87.25 70 TYR A N 1
ATOM 521 C CA . TYR A 1 70 ? 13.275 3.603 -12.866 1.00 87.25 70 TYR A CA 1
ATOM 522 C C . TYR A 1 70 ? 12.355 4.657 -12.241 1.00 87.25 70 TYR A C 1
ATOM 524 O O . TYR A 1 70 ? 11.923 4.501 -11.105 1.00 87.25 70 TYR A O 1
ATOM 532 N N . TRP A 1 71 ? 12.001 5.698 -12.995 1.00 89.94 71 TRP A N 1
ATOM 533 C CA . TRP A 1 71 ? 11.131 6.774 -12.519 1.00 89.94 71 TRP A CA 1
ATOM 534 C C . TRP A 1 71 ? 9.714 6.302 -12.146 1.00 89.94 71 TRP A C 1
ATOM 536 O O . TRP A 1 71 ? 9.059 6.955 -11.339 1.00 89.94 71 TRP A O 1
ATOM 546 N N . LYS A 1 72 ? 9.241 5.164 -12.685 1.00 90.56 72 LYS A N 1
ATOM 547 C CA . LYS A 1 72 ? 7.933 4.584 -12.332 1.00 90.56 72 LYS A CA 1
ATOM 548 C C . LYS A 1 72 ? 7.963 3.816 -11.005 1.00 90.56 72 LYS A C 1
ATOM 550 O O . LYS A 1 72 ? 6.919 3.627 -10.386 1.00 90.56 72 LYS A O 1
ATOM 555 N N . ILE A 1 73 ? 9.138 3.379 -10.543 1.00 90.81 73 ILE A N 1
ATOM 556 C CA . ILE A 1 73 ? 9.283 2.547 -9.336 1.00 90.81 73 ILE A CA 1
ATOM 557 C C . ILE A 1 73 ? 8.750 3.264 -8.081 1.00 90.81 73 ILE A C 1
ATOM 559 O O . ILE A 1 73 ? 7.946 2.655 -7.373 1.00 90.81 73 ILE A O 1
ATOM 563 N N . PRO A 1 74 ? 9.087 4.544 -7.810 1.00 93.81 74 PRO A N 1
ATOM 564 C CA . PRO A 1 74 ? 8.530 5.259 -6.663 1.00 93.81 74 PRO A CA 1
ATOM 565 C C . PRO A 1 74 ? 6.998 5.307 -6.656 1.00 93.81 74 PRO A C 1
ATOM 567 O O . PRO A 1 74 ? 6.396 5.212 -5.594 1.00 93.81 74 PRO A O 1
ATOM 570 N N . ILE A 1 75 ? 6.360 5.399 -7.827 1.00 94.00 75 ILE A N 1
ATOM 571 C CA . ILE A 1 75 ? 4.896 5.458 -7.954 1.00 94.00 75 ILE A CA 1
ATOM 572 C C . ILE A 1 75 ? 4.267 4.116 -7.561 1.00 94.00 75 ILE A C 1
ATOM 574 O O . ILE A 1 75 ? 3.296 4.082 -6.807 1.00 94.00 75 ILE A O 1
ATOM 578 N N . VAL A 1 76 ? 4.850 3.006 -8.021 1.00 93.50 76 VAL A N 1
ATOM 579 C CA . VAL A 1 76 ? 4.412 1.647 -7.661 1.00 93.50 76 VAL A CA 1
ATOM 580 C C . VAL A 1 76 ? 4.495 1.439 -6.150 1.00 93.50 76 VAL A C 1
ATOM 582 O O . VAL A 1 76 ? 3.532 0.989 -5.528 1.00 93.50 76 VAL A O 1
ATOM 585 N N . TYR A 1 77 ? 5.633 1.797 -5.552 1.00 94.94 77 TYR A N 1
ATOM 586 C CA . TYR A 1 77 ? 5.835 1.674 -4.110 1.00 94.94 77 TYR A CA 1
ATOM 587 C C . TYR A 1 77 ? 4.948 2.626 -3.311 1.00 94.94 77 TYR A C 1
ATOM 589 O O . TYR A 1 77 ? 4.493 2.247 -2.237 1.00 94.94 77 TYR A O 1
ATOM 597 N N . ALA A 1 78 ? 4.657 3.824 -3.823 1.00 96.81 78 ALA A N 1
ATOM 598 C CA . ALA A 1 78 ? 3.702 4.729 -3.196 1.00 96.81 78 ALA A CA 1
ATOM 599 C C . ALA A 1 78 ? 2.295 4.113 -3.176 1.00 96.81 78 ALA A C 1
ATOM 601 O O . ALA A 1 78 ? 1.686 4.037 -2.115 1.00 96.81 78 ALA A O 1
ATOM 602 N N . ALA A 1 79 ? 1.805 3.592 -4.305 1.00 96.19 79 ALA A N 1
ATOM 603 C CA . ALA A 1 79 ? 0.476 2.982 -4.388 1.00 96.19 79 ALA A CA 1
ATOM 604 C C . ALA A 1 79 ? 0.329 1.754 -3.467 1.00 96.19 79 ALA A C 1
ATOM 606 O O . ALA A 1 79 ? -0.626 1.654 -2.687 1.00 96.19 79 ALA A O 1
ATOM 607 N N . LEU A 1 80 ? 1.302 0.837 -3.507 1.00 97.12 80 LEU A N 1
ATOM 608 C CA . LEU A 1 80 ? 1.320 -0.334 -2.627 1.00 97.12 80 LEU A CA 1
ATOM 609 C C . LEU A 1 80 ? 1.514 0.062 -1.160 1.00 97.12 80 LEU A C 1
ATOM 611 O O . LEU A 1 80 ? 0.793 -0.413 -0.290 1.00 97.12 80 LEU A O 1
ATOM 615 N N . GLY A 1 81 ? 2.444 0.972 -0.876 1.00 97.38 81 GLY A N 1
ATOM 616 C CA . GLY A 1 81 ? 2.717 1.446 0.477 1.00 97.38 81 GLY A CA 1
ATOM 617 C C . GLY A 1 81 ? 1.498 2.105 1.117 1.00 97.38 81 GLY A C 1
ATOM 618 O O . GLY A 1 81 ? 1.159 1.794 2.257 1.00 97.38 81 GLY A O 1
ATOM 619 N N . THR A 1 82 ? 0.787 2.958 0.375 1.00 97.88 82 THR A N 1
ATOM 620 C CA . THR A 1 82 ? -0.442 3.608 0.842 1.00 97.88 82 THR A CA 1
ATOM 621 C C . THR A 1 82 ? -1.540 2.590 1.144 1.00 97.88 82 THR A C 1
ATOM 623 O O . THR A 1 82 ? -2.148 2.648 2.212 1.00 97.88 82 THR A O 1
ATOM 626 N N . THR A 1 83 ? -1.793 1.638 0.245 1.00 97.94 83 THR A N 1
ATOM 627 C CA . THR A 1 83 ? -2.857 0.638 0.449 1.00 97.94 83 THR A CA 1
ATOM 628 C C . THR A 1 83 ? -2.550 -0.324 1.592 1.00 97.94 83 THR A C 1
ATOM 630 O O . THR A 1 83 ? -3.426 -0.584 2.418 1.00 97.94 83 THR A O 1
ATOM 633 N N . ILE A 1 84 ? -1.297 -0.758 1.731 1.00 98.31 84 ILE A N 1
ATOM 634 C CA . ILE A 1 84 ? -0.843 -1.575 2.863 1.00 98.31 84 ILE A CA 1
ATOM 635 C C . ILE A 1 84 ? -0.951 -0.796 4.181 1.00 98.31 84 ILE A C 1
ATOM 637 O O . ILE A 1 84 ? -1.428 -1.334 5.181 1.00 98.31 84 ILE A O 1
ATOM 641 N N . TYR A 1 85 ? -0.558 0.481 4.199 1.00 98.38 85 TYR A N 1
ATOM 642 C CA . TYR A 1 85 ? -0.696 1.335 5.380 1.00 98.38 85 TYR A CA 1
ATOM 643 C C . TYR A 1 85 ? -2.157 1.436 5.837 1.00 98.38 85 TYR A C 1
ATOM 645 O O . TYR A 1 85 ? -2.460 1.238 7.020 1.00 98.38 85 TYR A O 1
ATOM 653 N N . PHE A 1 86 ? -3.080 1.685 4.902 1.00 98.31 86 PHE A N 1
ATOM 654 C CA . PHE A 1 86 ? -4.508 1.706 5.207 1.00 98.31 86 PHE A CA 1
ATOM 655 C C . PHE A 1 86 ? -5.021 0.337 5.657 1.00 98.31 86 PHE A C 1
ATOM 657 O O . PHE A 1 86 ? -5.798 0.269 6.605 1.00 98.31 86 PHE A O 1
ATOM 664 N N . TYR A 1 87 ? -4.557 -0.763 5.066 1.00 98.56 87 TYR A N 1
ATOM 665 C CA . TYR A 1 87 ? -4.925 -2.101 5.523 1.00 98.56 87 TYR A CA 1
ATOM 666 C C . TYR A 1 87 ? -4.549 -2.326 6.995 1.00 98.56 87 TYR A C 1
ATOM 668 O O . TYR A 1 87 ? -5.401 -2.712 7.795 1.00 98.56 87 TYR A O 1
ATOM 676 N N . ILE A 1 88 ? -3.300 -2.036 7.372 1.00 98.62 88 ILE A N 1
ATOM 677 C CA . ILE A 1 88 ? -2.794 -2.252 8.736 1.00 98.62 88 ILE A CA 1
ATOM 678 C C . ILE A 1 88 ? -3.556 -1.384 9.738 1.00 98.62 88 ILE A C 1
ATOM 680 O O . ILE A 1 88 ? -4.038 -1.879 10.757 1.00 98.62 88 ILE A O 1
ATOM 684 N N . THR A 1 89 ? -3.694 -0.091 9.447 1.00 98.50 89 THR A N 1
ATOM 685 C CA . THR A 1 89 ? -4.387 0.851 10.336 1.00 98.50 89 THR A CA 1
ATOM 686 C C . THR A 1 89 ? -5.856 0.476 10.532 1.00 98.50 89 THR A C 1
ATOM 688 O O . THR A 1 89 ? -6.319 0.414 11.673 1.00 98.50 89 THR A O 1
ATOM 691 N N . ASN A 1 90 ? -6.574 0.142 9.455 1.00 98.56 90 ASN A N 1
ATOM 692 C CA . ASN A 1 90 ? -7.962 -0.311 9.544 1.00 98.56 90 ASN A CA 1
ATOM 693 C C . ASN A 1 90 ? -8.081 -1.663 10.263 1.00 98.56 90 ASN A C 1
ATOM 695 O O . ASN A 1 90 ? -8.995 -1.840 11.062 1.00 98.56 90 ASN A O 1
ATOM 699 N N . ASN A 1 91 ? -7.154 -2.601 10.050 1.00 98.56 91 ASN A N 1
ATOM 700 C CA . ASN A 1 91 ? -7.152 -3.890 10.747 1.00 98.56 91 ASN A CA 1
ATOM 701 C C . ASN A 1 91 ? -6.937 -3.732 12.258 1.00 98.56 91 ASN A C 1
ATOM 703 O O . ASN A 1 91 ? -7.630 -4.366 13.052 1.00 98.56 91 ASN A O 1
ATOM 707 N N . ASN A 1 92 ? -6.016 -2.857 12.662 1.00 98.56 92 ASN A N 1
ATOM 708 C CA . ASN A 1 92 ? -5.762 -2.577 14.073 1.00 98.56 92 ASN A CA 1
ATOM 709 C C . ASN A 1 92 ? -6.998 -1.966 14.741 1.00 98.56 92 ASN A C 1
ATOM 711 O O . ASN A 1 92 ? -7.408 -2.428 15.802 1.00 98.56 92 ASN A O 1
ATOM 715 N N . LYS A 1 93 ? -7.644 -0.992 14.086 1.00 98.12 93 LYS A N 1
ATOM 716 C CA . LYS A 1 93 ? -8.893 -0.402 14.58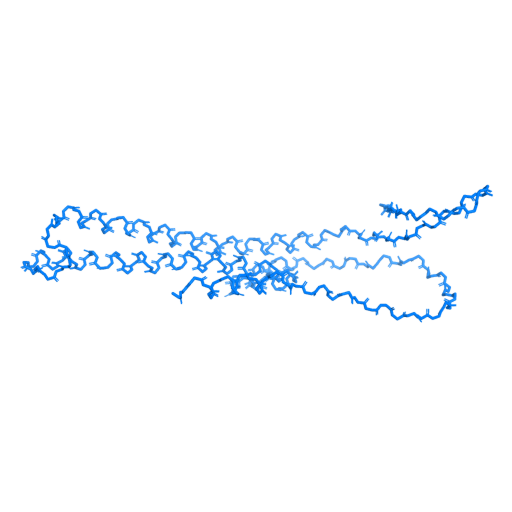3 1.00 98.12 93 LYS A CA 1
ATOM 717 C C . LYS A 1 93 ? -10.046 -1.397 14.609 1.00 98.12 93 LYS A C 1
ATOM 719 O O . LYS A 1 93 ? -10.782 -1.440 15.588 1.00 98.12 93 LYS A O 1
ATOM 724 N N . TYR A 1 94 ? -10.179 -2.241 13.592 1.00 98.38 94 TYR A N 1
ATOM 725 C CA . TYR A 1 94 ? -11.153 -3.328 13.596 1.00 98.38 94 TYR A CA 1
ATOM 726 C C . TYR A 1 94 ? -10.982 -4.241 14.821 1.00 98.38 94 TYR A C 1
ATOM 728 O O . TYR A 1 94 ? -11.966 -4.519 15.505 1.00 98.38 94 TYR A O 1
ATOM 736 N N . ASN A 1 95 ? -9.749 -4.663 15.122 1.00 98.25 95 ASN A N 1
ATOM 737 C CA . ASN A 1 95 ? -9.463 -5.506 16.283 1.00 98.25 95 ASN A CA 1
ATOM 738 C C . ASN A 1 95 ? -9.758 -4.779 17.601 1.00 98.25 95 ASN A C 1
ATOM 740 O O . ASN A 1 95 ? -10.393 -5.361 18.470 1.00 98.25 95 ASN A O 1
ATOM 744 N N . GLU A 1 96 ? -9.395 -3.499 17.716 1.00 97.31 96 GLU A N 1
ATOM 745 C CA . GLU A 1 96 ? -9.695 -2.668 18.889 1.00 97.31 96 GLU A CA 1
ATOM 746 C C . GLU A 1 96 ? -11.205 -2.624 19.182 1.00 97.31 96 GLU A C 1
ATOM 748 O O . GLU A 1 96 ? -11.634 -2.973 20.280 1.00 97.31 96 GLU A O 1
ATOM 753 N N . PHE A 1 97 ? -12.039 -2.276 18.194 1.00 97.12 97 PHE A N 1
ATOM 754 C CA . PHE A 1 97 ? -13.495 -2.222 18.391 1.00 97.12 97 PHE A CA 1
ATOM 755 C C . PHE A 1 97 ? -14.120 -3.604 18.612 1.00 97.12 97 PHE A C 1
ATOM 757 O O . PHE A 1 97 ? -15.073 -3.723 19.383 1.00 97.12 97 PHE A O 1
ATOM 764 N N . ARG A 1 98 ? -13.582 -4.651 17.975 1.00 96.88 98 ARG A N 1
ATOM 765 C CA . ARG A 1 98 ? -14.000 -6.039 18.216 1.00 96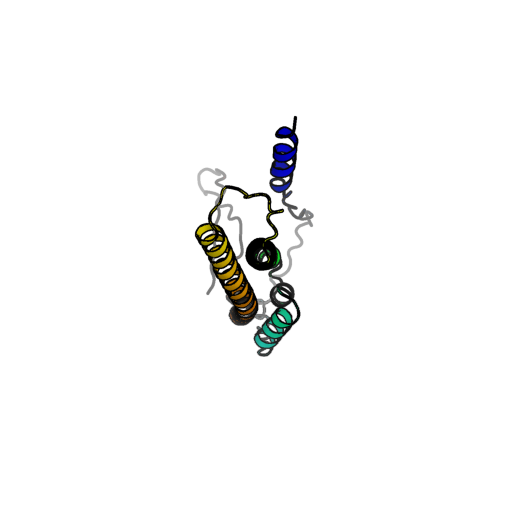.88 98 ARG A CA 1
ATOM 766 C C . ARG A 1 98 ? -13.739 -6.448 19.666 1.00 96.88 98 ARG A C 1
ATOM 768 O O . ARG A 1 98 ? -14.614 -7.042 20.289 1.00 96.88 98 ARG A O 1
ATOM 775 N N . ASP A 1 99 ? -12.558 -6.137 20.191 1.00 96.88 99 ASP A N 1
ATOM 776 C CA . ASP A 1 99 ? -12.152 -6.523 21.542 1.00 96.88 99 ASP A CA 1
ATOM 777 C C . ASP A 1 99 ? -12.936 -5.727 22.598 1.00 96.88 99 ASP A C 1
ATOM 779 O O . ASP A 1 99 ? -13.398 -6.306 23.579 1.00 96.88 99 ASP A O 1
ATOM 783 N N . ILE A 1 100 ? -13.210 -4.439 22.351 1.00 96.06 100 ILE A N 1
ATOM 784 C CA . ILE A 1 100 ? -14.128 -3.637 23.178 1.00 96.06 100 ILE A CA 1
ATOM 785 C C . ILE A 1 100 ? -15.518 -4.275 23.217 1.00 96.06 100 ILE A C 1
ATOM 787 O O . ILE A 1 100 ? -16.081 -4.473 24.292 1.00 96.06 100 ILE A O 1
ATOM 791 N N . TYR A 1 101 ? -16.078 -4.612 22.051 1.00 95.38 101 TYR A N 1
ATOM 792 C CA . TYR A 1 101 ? -17.401 -5.225 21.984 1.00 95.38 101 TYR A CA 1
ATOM 793 C C . TYR A 1 101 ? -17.442 -6.557 22.740 1.00 95.38 101 TYR A C 1
ATOM 795 O O . TYR A 1 101 ? -18.368 -6.791 23.513 1.00 95.38 101 TYR A O 1
ATOM 803 N N . LYS A 1 102 ? -16.406 -7.387 22.585 1.00 96.19 102 LYS A N 1
ATOM 804 C CA . LYS A 1 102 ? -16.260 -8.649 23.315 1.00 96.19 102 LYS A CA 1
ATOM 805 C C . LYS A 1 102 ? -16.237 -8.436 24.834 1.00 96.19 102 LYS A C 1
ATOM 807 O O . LYS A 1 102 ? -17.022 -9.066 25.533 1.00 96.19 102 LYS A O 1
ATOM 812 N N . ASN A 1 103 ? -15.416 -7.514 25.334 1.00 95.69 103 ASN A N 1
ATOM 813 C CA . ASN A 1 103 ? -15.313 -7.234 26.770 1.00 95.69 103 ASN A CA 1
ATOM 814 C C . ASN A 1 103 ? -16.648 -6.763 27.364 1.00 95.69 103 ASN A C 1
ATOM 816 O O . ASN A 1 103 ? -17.039 -7.192 28.447 1.00 95.69 103 ASN A O 1
ATOM 820 N N . ARG A 1 104 ? -17.399 -5.932 26.632 1.00 94.31 104 ARG A N 1
ATOM 821 C CA . ARG A 1 104 ? -18.717 -5.464 27.082 1.00 94.31 104 ARG A CA 1
ATOM 822 C C . ARG A 1 104 ? -19.757 -6.579 27.157 1.00 94.31 104 ARG A C 1
ATOM 824 O O . ARG A 1 104 ? -20.617 -6.529 28.030 1.00 94.31 104 ARG A O 1
ATOM 831 N N . LEU A 1 105 ? -19.683 -7.583 26.278 1.00 94.00 105 LEU A N 1
ATOM 832 C CA . LEU A 1 105 ? -20.524 -8.785 26.377 1.00 94.00 105 LEU A CA 1
ATOM 833 C C . LEU A 1 105 ? -20.188 -9.621 27.620 1.00 94.00 105 LEU A C 1
ATOM 835 O O . LEU A 1 105 ? -21.069 -10.271 28.172 1.00 94.00 105 LEU A O 1
ATOM 839 N N . GLU A 1 106 ? -18.939 -9.564 28.080 1.00 95.50 106 GLU A N 1
ATOM 840 C CA . GLU A 1 106 ? -18.468 -10.195 29.319 1.00 95.50 106 GLU A CA 1
ATOM 841 C C . GLU A 1 106 ? -18.754 -9.335 30.571 1.00 95.50 106 GLU A C 1
ATOM 843 O O . GLU A 1 106 ? -18.398 -9.717 31.683 1.00 95.50 106 GLU A O 1
ATOM 848 N N . GLY A 1 107 ? -19.408 -8.175 30.417 1.00 92.81 107 GLY A N 1
ATOM 849 C CA . GLY A 1 107 ? -19.709 -7.245 31.512 1.00 92.81 107 GLY A CA 1
ATOM 850 C C . GLY A 1 107 ? -18.518 -6.390 31.963 1.00 92.81 107 GLY A C 1
ATOM 851 O O . GLY A 1 107 ? -18.593 -5.729 32.998 1.00 92.81 107 GLY A O 1
ATOM 852 N N . ILE A 1 108 ? -17.422 -6.382 31.200 1.00 92.19 108 ILE A N 1
ATOM 853 C CA . ILE A 1 108 ? -16.206 -5.618 31.489 1.00 92.19 108 ILE A CA 1
ATOM 854 C C . ILE A 1 108 ? -16.248 -4.290 30.720 1.00 92.19 108 ILE A C 1
ATOM 856 O O . ILE A 1 108 ? -16.112 -4.254 29.497 1.00 92.19 108 ILE A O 1
ATOM 860 N N . TYR A 1 109 ? -16.384 -3.181 31.451 1.00 87.38 109 TYR A N 1
ATOM 861 C CA . TYR A 1 109 ? -16.451 -1.820 30.898 1.00 87.38 109 TYR A CA 1
ATOM 862 C C . TYR A 1 109 ? -15.167 -1.034 31.196 1.00 87.38 109 TYR A C 1
ATOM 864 O O . TYR A 1 109 ? -15.163 -0.084 31.975 1.00 87.38 109 TYR A O 1
ATOM 872 N N . THR A 1 110 ? -14.052 -1.461 30.601 1.00 87.25 110 THR A N 1
ATOM 873 C CA . THR A 1 110 ? -12.726 -0.821 30.746 1.00 87.25 110 THR A CA 1
ATOM 874 C C . THR A 1 110 ? -12.303 -0.013 29.516 1.00 87.25 110 THR A C 1
ATOM 876 O O . THR A 1 110 ? -11.168 0.456 29.440 1.00 87.25 110 THR A O 1
ATOM 879 N N . ASP A 1 111 ? -13.190 0.139 28.531 1.00 91.44 111 ASP A N 1
ATOM 880 C CA . ASP A 1 111 ? -12.867 0.796 27.269 1.00 91.44 111 ASP A CA 1
ATOM 881 C C . ASP A 1 111 ? -12.916 2.339 27.341 1.00 91.44 111 ASP A C 1
ATOM 883 O O . ASP A 1 111 ? -13.596 2.903 28.201 1.00 91.44 111 ASP A O 1
ATOM 887 N N . PRO A 1 112 ? -12.241 3.055 26.417 1.00 91.12 112 PRO A N 1
ATOM 888 C CA . PRO A 1 112 ? -12.208 4.522 26.398 1.00 91.12 112 PRO A CA 1
ATOM 889 C C . PRO A 1 112 ? -13.546 5.211 26.069 1.00 91.12 112 PRO A C 1
ATOM 891 O O . PRO A 1 112 ? -13.602 6.442 26.045 1.00 91.12 112 PRO A O 1
ATOM 894 N N . TYR A 1 113 ? -14.612 4.460 25.773 1.00 91.56 113 TYR A N 1
ATOM 895 C CA . TYR A 1 113 ? -15.889 4.968 25.269 1.00 91.56 113 TYR A CA 1
ATOM 896 C C . TYR A 1 113 ? -17.085 4.597 26.174 1.00 91.56 113 TYR A C 1
ATOM 898 O O . TYR A 1 113 ? -18.098 4.100 25.671 1.00 91.56 113 TYR A O 1
ATOM 906 N N . PRO A 1 114 ? -17.048 4.881 27.490 1.00 86.12 114 PRO A N 1
ATOM 907 C CA . PRO A 1 114 ? -18.041 4.381 28.451 1.00 86.12 114 PRO A CA 1
ATOM 908 C C . PRO A 1 114 ? -19.482 4.848 28.176 1.00 86.12 114 PRO A C 1
ATOM 910 O O . PRO A 1 114 ? -20.427 4.121 28.454 1.00 86.12 114 PRO A O 1
ATOM 913 N N . ASN A 1 115 ? -19.658 6.030 27.574 1.00 89.88 115 ASN A N 1
ATOM 914 C CA . ASN A 1 115 ? -20.971 6.625 27.268 1.00 89.88 115 ASN A CA 1
ATOM 915 C C . ASN A 1 115 ? -21.447 6.342 25.830 1.00 89.88 115 ASN A C 1
ATOM 917 O O . ASN A 1 115 ? -22.250 7.090 25.272 1.00 89.88 115 ASN A O 1
ATOM 921 N N . VAL A 1 116 ? -20.879 5.332 25.173 1.00 92.25 116 VAL A N 1
ATOM 922 C CA . VAL A 1 116 ? -21.197 4.984 23.785 1.00 92.25 116 VAL A CA 1
ATOM 923 C C . VAL A 1 116 ? -21.929 3.655 23.755 1.00 92.25 116 VAL A C 1
ATOM 925 O O . VAL A 1 116 ? -21.407 2.668 24.257 1.00 92.25 116 VAL A O 1
ATOM 928 N N . ASP A 1 117 ? -23.089 3.605 23.105 1.00 93.25 117 ASP A N 1
ATOM 929 C CA . ASP A 1 117 ? -23.856 2.366 22.963 1.00 93.25 117 ASP A CA 1
ATOM 930 C C . ASP A 1 117 ? -23.119 1.298 22.150 1.00 93.25 117 ASP A C 1
ATOM 932 O O . ASP A 1 117 ? -22.371 1.586 21.208 1.00 93.25 117 ASP A O 1
ATOM 936 N N . ASN A 1 118 ? -23.421 0.033 22.447 1.00 94.25 118 ASN A N 1
ATOM 937 C CA . ASN A 1 118 ? -22.869 -1.115 21.726 1.00 94.25 118 ASN A CA 1
ATOM 938 C C . ASN A 1 118 ? -23.161 -1.066 20.218 1.00 94.25 118 ASN A C 1
ATOM 940 O O . ASN A 1 118 ? -22.324 -1.478 19.419 1.00 94.25 118 ASN A O 1
ATOM 944 N N . SER A 1 119 ? -24.301 -0.504 19.808 1.00 95.88 119 SER A N 1
ATOM 945 C CA . SER A 1 119 ? -24.652 -0.312 18.394 1.00 95.88 119 SER A CA 1
ATOM 946 C C . SER A 1 119 ? -23.624 0.550 17.649 1.00 95.88 119 SER A C 1
ATOM 948 O O . SER A 1 119 ? -23.256 0.251 16.509 1.00 95.88 119 SER A O 1
ATOM 950 N N . ARG A 1 120 ? -23.098 1.593 18.302 1.00 95.50 120 ARG A N 1
ATOM 951 C CA . ARG A 1 120 ? -22.079 2.482 17.733 1.00 95.50 120 ARG A CA 1
ATOM 952 C C . ARG A 1 120 ? -20.713 1.803 17.669 1.00 95.50 120 ARG A C 1
ATOM 954 O O . ARG A 1 120 ? -20.017 1.976 16.672 1.00 95.50 120 ARG A O 1
ATOM 961 N N . ILE A 1 121 ? -20.362 0.993 18.672 1.00 95.94 121 ILE A N 1
ATOM 962 C CA . ILE A 1 121 ? -19.135 0.176 18.662 1.00 95.94 121 ILE A CA 1
ATOM 963 C C . ILE A 1 121 ? -19.157 -0.818 17.496 1.00 95.94 121 ILE A C 1
ATOM 965 O O . ILE A 1 121 ? -18.206 -0.871 16.719 1.00 95.94 121 ILE A O 1
ATOM 969 N N . VAL A 1 122 ? -20.269 -1.535 17.308 1.00 96.88 122 VAL A N 1
ATOM 970 C CA . VAL A 1 122 ? -20.448 -2.467 16.182 1.00 96.88 122 VAL A CA 1
ATOM 971 C C . VAL A 1 122 ? -20.400 -1.728 14.843 1.00 96.88 122 VAL A C 1
ATOM 973 O O . VAL A 1 122 ? -19.755 -2.186 13.902 1.00 96.88 122 VAL A O 1
ATOM 976 N N . THR A 1 123 ? -21.020 -0.550 14.750 1.00 97.81 123 THR A N 1
ATOM 977 C CA . THR A 1 123 ? -20.969 0.273 13.529 1.00 97.81 123 THR A CA 1
ATOM 978 C C . THR A 1 123 ? -19.534 0.693 13.193 1.00 97.81 123 THR A C 1
ATOM 980 O O . THR A 1 123 ? -19.120 0.596 12.035 1.00 97.81 123 THR A O 1
ATOM 983 N N . ALA A 1 124 ? -18.752 1.114 14.193 1.00 97.06 124 ALA A N 1
ATOM 984 C CA . ALA A 1 124 ? -17.341 1.450 14.020 1.00 97.06 124 ALA A CA 1
ATOM 985 C C . ALA A 1 124 ? -16.526 0.222 13.588 1.00 97.06 124 ALA A C 1
ATOM 987 O O . ALA A 1 124 ? -15.784 0.291 12.609 1.00 97.06 124 ALA A O 1
ATOM 988 N N . GLN A 1 125 ? -16.723 -0.924 14.244 1.00 97.62 125 GLN A N 1
ATOM 989 C CA . GLN A 1 125 ? -16.094 -2.188 13.865 1.00 97.62 125 GLN A CA 1
ATOM 990 C C . GLN A 1 125 ? -16.368 -2.535 12.393 1.00 97.62 125 GLN A C 1
ATOM 992 O O . GLN A 1 125 ? -15.430 -2.787 11.639 1.00 97.62 125 GLN A O 1
ATOM 997 N N . GLN A 1 126 ? -17.632 -2.498 11.956 1.00 98.25 126 GLN A N 1
ATOM 998 C CA . GLN A 1 126 ? -18.015 -2.778 10.568 1.00 98.25 126 GLN A CA 1
ATOM 999 C C . GLN A 1 126 ? -17.409 -1.777 9.579 1.00 98.25 126 GLN A C 1
ATOM 1001 O O . GLN A 1 126 ? -17.029 -2.149 8.470 1.00 98.25 126 GLN A O 1
ATOM 1006 N N . PHE A 1 127 ? -17.306 -0.501 9.957 1.00 98.31 127 PHE A N 1
ATOM 1007 C CA . PHE A 1 127 ? -16.645 0.510 9.137 1.00 98.31 127 PHE A CA 1
ATOM 1008 C C . PHE A 1 127 ? -15.172 0.159 8.893 1.00 98.31 127 PHE A C 1
ATOM 1010 O O . PHE A 1 127 ? -14.746 0.090 7.739 1.00 98.31 127 PHE A O 1
ATOM 1017 N N . TYR A 1 128 ? -14.418 -0.142 9.952 1.00 98.50 128 TYR A N 1
ATOM 1018 C CA . TYR A 1 128 ? -13.011 -0.526 9.828 1.00 98.50 128 TYR A CA 1
ATOM 1019 C C . TYR A 1 128 ? -12.824 -1.882 9.139 1.00 98.50 128 TYR A C 1
ATOM 1021 O O . TYR A 1 128 ? -11.866 -2.047 8.388 1.00 98.50 128 TYR A O 1
ATOM 1029 N N . GLN A 1 129 ? -13.761 -2.820 9.307 1.00 98.44 129 GLN A N 1
ATOM 1030 C CA . GLN A 1 129 ? -13.774 -4.080 8.563 1.00 98.44 129 GLN A CA 1
ATOM 1031 C C . GLN A 1 129 ? -13.867 -3.836 7.053 1.00 98.44 129 GLN A C 1
ATOM 1033 O O . GLN A 1 129 ? -13.000 -4.278 6.305 1.00 98.44 129 GLN A O 1
ATOM 1038 N N . ARG A 1 130 ? -14.875 -3.073 6.606 1.00 98.56 130 ARG A N 1
ATOM 1039 C CA . ARG A 1 130 ? -15.076 -2.761 5.182 1.00 98.56 130 ARG A CA 1
ATOM 1040 C C . ARG A 1 130 ? -13.865 -2.055 4.577 1.00 98.56 130 ARG A C 1
ATOM 1042 O O . ARG A 1 130 ? -13.446 -2.395 3.476 1.00 98.56 130 ARG A O 1
ATOM 1049 N N . ASN A 1 131 ? -13.274 -1.106 5.301 1.00 98.25 131 ASN A N 1
ATOM 1050 C CA . ASN A 1 131 ? -12.104 -0.373 4.816 1.00 98.25 131 ASN A CA 1
ATOM 1051 C C . ASN A 1 131 ? -10.832 -1.225 4.785 1.00 98.25 131 ASN A C 1
ATOM 1053 O O . ASN A 1 131 ? -10.018 -1.066 3.875 1.00 98.25 131 ASN A O 1
ATOM 1057 N N . ARG A 1 132 ? -10.653 -2.142 5.744 1.00 98.19 132 ARG A N 1
ATOM 1058 C CA . ARG A 1 132 ? -9.572 -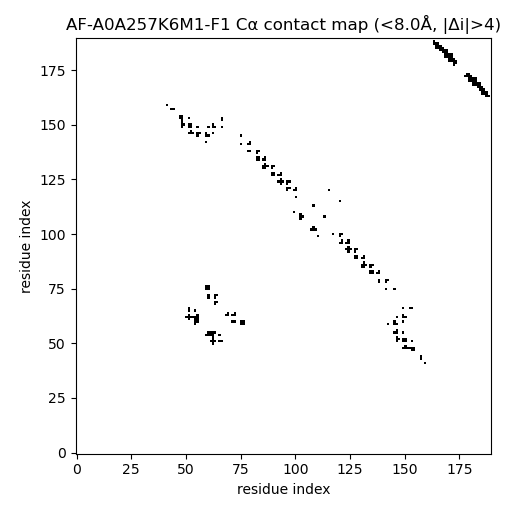3.134 5.703 1.00 98.19 132 ARG A CA 1
ATOM 1059 C C . ARG A 1 132 ? -9.717 -4.008 4.461 1.00 98.19 132 ARG A C 1
ATOM 1061 O O . ARG A 1 132 ? -8.758 -4.147 3.708 1.00 98.19 132 ARG A O 1
ATOM 1068 N N . ASP A 1 133 ? -10.909 -4.550 4.233 1.00 98.25 133 ASP A N 1
ATOM 1069 C CA . ASP A 1 133 ? -11.173 -5.457 3.115 1.00 98.25 133 ASP A CA 1
ATOM 1070 C C . ASP A 1 133 ? -10.996 -4.728 1.767 1.00 98.25 133 ASP A C 1
ATOM 1072 O O . ASP A 1 133 ? -10.343 -5.242 0.859 1.00 98.25 133 ASP A O 1
ATOM 1076 N N . LEU A 1 134 ? -11.454 -3.473 1.671 1.00 98.31 134 LEU A N 1
ATOM 1077 C CA . LEU A 1 134 ? -11.200 -2.604 0.518 1.00 98.31 134 LEU A CA 1
ATOM 1078 C C . LEU A 1 134 ? -9.702 -2.341 0.306 1.00 98.31 134 LEU A C 1
ATOM 1080 O O . LEU A 1 134 ? -9.217 -2.432 -0.818 1.00 98.31 134 LEU A O 1
ATOM 1084 N N . SER A 1 135 ? -8.953 -2.034 1.367 1.00 98.06 135 SER A N 1
ATOM 1085 C CA . SER A 1 135 ? -7.508 -1.785 1.276 1.00 98.06 135 SER A CA 1
ATOM 1086 C C . SER A 1 135 ? -6.751 -3.028 0.806 1.00 98.06 135 SER A C 1
ATOM 1088 O O . SER A 1 135 ? -5.826 -2.918 0.001 1.00 98.06 135 SER A O 1
ATOM 1090 N N . MET A 1 136 ? -7.166 -4.216 1.256 1.00 98.06 136 MET A N 1
ATOM 1091 C CA . MET A 1 136 ? -6.621 -5.490 0.786 1.00 98.06 136 MET A CA 1
ATOM 1092 C C . MET A 1 136 ? -6.893 -5.687 -0.708 1.00 98.06 136 MET A C 1
ATOM 1094 O O . MET A 1 136 ? -5.969 -5.986 -1.463 1.00 98.06 136 MET A O 1
ATOM 1098 N N . LEU A 1 137 ? -8.134 -5.456 -1.147 1.00 98.31 137 LEU A N 1
ATOM 1099 C CA . LEU A 1 137 ? -8.518 -5.550 -2.555 1.00 98.31 137 LEU A CA 1
ATOM 1100 C C . LEU A 1 137 ? -7.701 -4.585 -3.420 1.00 98.31 137 LEU A C 1
ATOM 1102 O O . LEU A 1 137 ? -7.161 -4.991 -4.447 1.00 98.31 137 LEU A O 1
ATOM 1106 N N . LEU A 1 138 ? -7.555 -3.330 -2.990 1.00 97.94 138 LEU A N 1
ATOM 1107 C CA . LEU A 1 138 ? -6.755 -2.334 -3.701 1.00 97.94 138 LEU A CA 1
ATOM 1108 C C . LEU A 1 138 ? -5.268 -2.701 -3.738 1.00 97.94 138 LEU A C 1
ATOM 1110 O O . LEU A 1 138 ? -4.625 -2.502 -4.763 1.00 97.94 138 LEU A O 1
ATOM 1114 N N . THR A 1 139 ? -4.728 -3.278 -2.661 1.00 97.69 139 THR A N 1
ATOM 1115 C CA . THR A 1 139 ? -3.339 -3.769 -2.632 1.00 97.69 139 THR A CA 1
ATOM 1116 C C . THR A 1 139 ? -3.126 -4.833 -3.710 1.00 97.69 139 THR A C 1
ATOM 1118 O O . THR A 1 139 ? -2.186 -4.739 -4.498 1.00 97.69 139 THR A O 1
ATOM 1121 N N . VAL A 1 140 ? -4.029 -5.817 -3.793 1.00 97.50 140 VAL A N 1
ATOM 1122 C CA . VAL A 1 140 ? -3.984 -6.872 -4.820 1.00 97.50 140 VAL A CA 1
ATOM 1123 C C . VAL A 1 140 ? -4.156 -6.283 -6.221 1.00 97.50 140 VAL A C 1
ATOM 1125 O O . VAL A 1 140 ? -3.419 -6.652 -7.135 1.00 97.50 140 VAL A O 1
ATOM 1128 N N . ALA A 1 141 ? -5.076 -5.332 -6.393 1.00 97.38 141 ALA A N 1
ATOM 1129 C CA . ALA A 1 141 ? -5.304 -4.665 -7.670 1.00 97.38 141 ALA A CA 1
ATOM 1130 C C . ALA A 1 141 ? -4.060 -3.900 -8.151 1.00 97.38 141 ALA A C 1
ATOM 1132 O O . ALA A 1 141 ? -3.648 -4.067 -9.297 1.00 97.38 141 ALA A O 1
ATOM 1133 N N . PHE A 1 142 ? -3.413 -3.114 -7.283 1.00 97.12 142 PHE A N 1
ATOM 1134 C CA . PHE A 1 142 ? -2.180 -2.403 -7.634 1.00 97.12 142 PHE A CA 1
ATOM 1135 C C . PHE A 1 142 ? -1.010 -3.346 -7.900 1.00 97.12 142 PHE A C 1
ATOM 1137 O O . PHE A 1 142 ? -0.201 -3.078 -8.788 1.00 97.12 142 PHE A O 1
ATOM 1144 N N . TYR A 1 143 ? -0.928 -4.458 -7.173 1.00 94.81 143 TYR A N 1
ATOM 1145 C CA . TYR A 1 143 ? 0.086 -5.476 -7.418 1.00 94.81 143 TYR A CA 1
ATOM 1146 C C . TYR A 1 143 ? -0.092 -6.127 -8.799 1.00 94.81 143 TYR A C 1
ATOM 1148 O O . TYR A 1 143 ? 0.864 -6.215 -9.567 1.00 94.81 143 TYR A O 1
ATOM 1156 N N . ALA A 1 144 ? -1.321 -6.492 -9.173 1.00 93.69 144 ALA A N 1
ATOM 1157 C CA . ALA A 1 144 ? -1.616 -7.006 -10.510 1.00 93.69 144 ALA A CA 1
ATOM 1158 C C . ALA A 1 144 ? -1.339 -5.958 -11.603 1.00 93.69 144 ALA A C 1
ATOM 1160 O O . ALA A 1 144 ? -0.707 -6.265 -12.616 1.00 93.69 144 ALA A O 1
ATOM 1161 N N . LEU A 1 145 ? -1.747 -4.705 -11.377 1.00 94.62 145 LEU A N 1
ATOM 1162 C CA . LEU A 1 145 ? -1.495 -3.594 -12.295 1.00 94.62 145 LEU A CA 1
ATOM 1163 C C . LEU A 1 145 ? 0.006 -3.384 -12.516 1.00 94.62 145 LEU A C 1
ATOM 1165 O O . LEU A 1 145 ? 0.425 -3.181 -13.650 1.00 94.62 145 LEU A O 1
ATOM 1169 N N . ASN A 1 146 ? 0.836 -3.509 -11.475 1.00 92.88 146 ASN A N 1
ATOM 1170 C CA . ASN A 1 146 ? 2.289 -3.402 -11.608 1.00 92.88 146 ASN A CA 1
ATOM 1171 C C . ASN A 1 146 ? 2.884 -4.423 -12.595 1.00 92.88 146 ASN A C 1
ATOM 1173 O O . ASN A 1 146 ? 3.792 -4.085 -13.362 1.00 92.88 146 ASN A O 1
ATOM 1177 N N . ILE A 1 147 ? 2.377 -5.656 -12.579 1.00 90.44 147 ILE A N 1
ATOM 1178 C CA . ILE A 1 147 ? 2.823 -6.730 -13.473 1.00 90.44 147 ILE A CA 1
ATOM 1179 C C . ILE A 1 147 ? 2.396 -6.429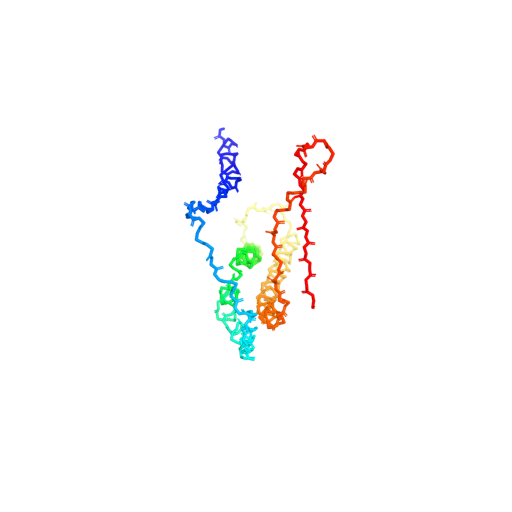 -14.913 1.00 90.44 147 ILE A C 1
ATOM 1181 O O . ILE A 1 147 ? 3.219 -6.499 -15.828 1.00 90.44 147 ILE A O 1
ATOM 1185 N N . ILE A 1 148 ? 1.127 -6.057 -15.105 1.00 91.50 148 ILE A N 1
ATOM 1186 C CA . ILE A 1 148 ? 0.559 -5.742 -16.423 1.00 91.50 148 ILE A CA 1
ATOM 1187 C C . ILE A 1 148 ? 1.284 -4.546 -17.047 1.00 91.50 148 ILE A C 1
ATOM 1189 O O . ILE A 1 148 ? 1.704 -4.625 -18.199 1.00 91.50 148 ILE A O 1
ATOM 1193 N N . GLU A 1 149 ? 1.495 -3.477 -16.278 1.00 89.38 149 GLU A N 1
ATOM 1194 C CA . GLU A 1 149 ? 2.187 -2.264 -16.724 1.00 89.38 149 GLU A CA 1
ATOM 1195 C C . GLU A 1 149 ? 3.597 -2.590 -17.240 1.00 89.38 149 GLU A C 1
ATOM 1197 O O . GLU A 1 149 ? 3.976 -2.178 -18.333 1.00 89.38 149 GLU A O 1
ATOM 1202 N N . ALA A 1 150 ? 4.365 -3.397 -16.498 1.00 88.50 150 ALA A N 1
ATOM 1203 C CA . ALA A 1 150 ? 5.710 -3.789 -16.917 1.00 88.50 150 ALA A CA 1
ATOM 1204 C C . ALA A 1 150 ? 5.713 -4.655 -18.190 1.00 88.50 150 ALA A C 1
ATOM 1206 O O . ALA A 1 150 ? 6.636 -4.544 -19.004 1.00 88.50 150 ALA A O 1
ATOM 1207 N N . ASN A 1 151 ? 4.690 -5.495 -18.374 1.00 88.81 151 ASN A N 1
ATOM 1208 C CA . ASN A 1 151 ? 4.515 -6.296 -19.584 1.00 88.81 151 ASN A CA 1
ATOM 1209 C C . ASN A 1 151 ? 4.203 -5.416 -20.806 1.00 88.81 1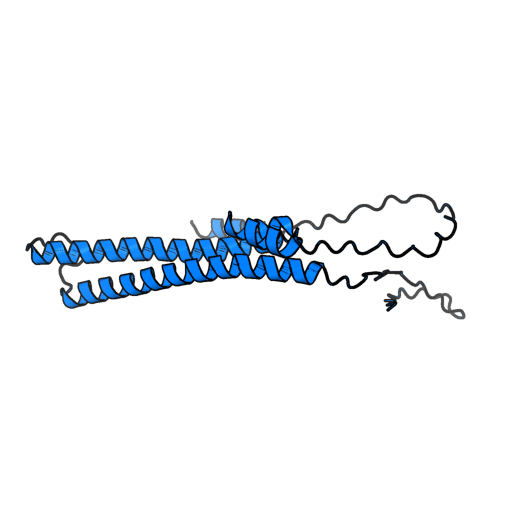51 ASN A C 1
ATOM 1211 O O . ASN A 1 151 ? 4.842 -5.556 -21.849 1.00 88.81 151 ASN A O 1
ATOM 1215 N N . VAL A 1 152 ? 3.251 -4.486 -20.670 1.00 86.94 152 VAL A N 1
ATOM 1216 C CA . VAL A 1 152 ? 2.850 -3.564 -21.744 1.00 86.94 152 VAL A CA 1
ATOM 1217 C C . VAL A 1 152 ? 4.008 -2.644 -22.127 1.00 86.94 152 VAL A C 1
ATOM 1219 O O . VAL A 1 152 ? 4.325 -2.534 -23.310 1.00 86.94 152 VAL A O 1
ATOM 1222 N N . ASP A 1 153 ? 4.702 -2.058 -21.147 1.00 85.19 153 ASP A N 1
ATOM 1223 C CA . ASP A 1 153 ? 5.875 -1.207 -21.384 1.00 85.19 153 ASP A CA 1
ATOM 1224 C C . ASP A 1 153 ? 6.953 -1.942 -22.195 1.00 85.19 153 ASP A C 1
ATOM 1226 O O . ASP A 1 153 ? 7.504 -1.405 -23.156 1.00 85.19 153 ASP A O 1
ATOM 1230 N N . ALA A 1 154 ? 7.242 -3.194 -21.835 1.00 85.19 154 ALA A N 1
ATOM 1231 C CA . ALA A 1 154 ? 8.224 -4.008 -22.538 1.00 85.19 154 ALA A CA 1
ATOM 1232 C C . ALA A 1 154 ? 7.797 -4.341 -23.976 1.00 85.19 154 ALA A C 1
ATOM 1234 O O . ALA A 1 154 ? 8.657 -4.435 -24.852 1.00 85.19 154 ALA A O 1
ATOM 1235 N N . HIS A 1 155 ? 6.495 -4.507 -24.226 1.00 81.88 155 HIS A N 1
ATOM 1236 C CA . HIS A 1 155 ? 5.959 -4.736 -25.567 1.00 81.88 155 HIS A CA 1
ATOM 1237 C C . HIS A 1 155 ? 6.085 -3.476 -26.436 1.00 81.88 155 HIS A C 1
ATOM 1239 O O . HIS A 1 155 ? 6.551 -3.547 -27.570 1.00 81.88 155 HIS A O 1
ATOM 1245 N N . LEU A 1 156 ? 5.777 -2.303 -25.875 1.00 80.69 156 LEU A N 1
ATOM 1246 C CA . LEU A 1 156 ? 5.913 -1.019 -26.569 1.00 80.69 156 LEU A CA 1
ATOM 1247 C C . LEU A 1 156 ? 7.372 -0.665 -26.885 1.00 80.69 156 LEU A C 1
ATOM 1249 O O . LEU A 1 156 ? 7.638 -0.080 -27.928 1.00 80.69 156 LEU A O 1
ATOM 1253 N N . MET A 1 157 ? 8.335 -1.073 -26.051 1.00 73.44 157 MET A N 1
ATOM 1254 C CA . MET A 1 157 ? 9.766 -0.878 -26.338 1.00 73.44 157 MET A CA 1
ATOM 1255 C C . MET A 1 157 ? 10.268 -1.632 -27.582 1.00 73.44 157 MET A C 1
ATOM 1257 O O . MET A 1 157 ? 11.344 -1.311 -28.083 1.00 73.44 157 MET A O 1
ATOM 1261 N N . GLN A 1 158 ? 9.545 -2.651 -28.056 1.00 69.19 158 GLN A N 1
ATOM 1262 C CA . GLN A 1 158 ? 9.906 -3.382 -29.275 1.00 69.19 158 GLN A CA 1
ATOM 1263 C C . GLN A 1 158 ? 9.472 -2.644 -30.546 1.00 69.19 158 GLN A C 1
ATOM 1265 O O . GLN A 1 158 ? 10.069 -2.851 -31.603 1.00 69.19 158 GLN A O 1
ATOM 1270 N N . PHE A 1 159 ? 8.473 -1.763 -30.445 1.00 68.44 159 PHE A N 1
ATOM 1271 C CA . PHE A 1 159 ? 8.066 -0.884 -31.533 1.00 68.44 159 PHE A CA 1
ATOM 1272 C C . PHE A 1 159 ? 9.063 0.274 -31.628 1.00 68.44 159 PHE A C 1
ATOM 1274 O O . PHE A 1 159 ? 8.940 1.305 -30.972 1.00 68.44 159 PHE A O 1
ATOM 1281 N N . ASN A 1 160 ? 10.110 0.061 -32.424 1.00 57.81 160 ASN A N 1
ATOM 1282 C CA . ASN A 1 160 ? 11.132 1.057 -32.710 1.00 57.81 160 ASN A CA 1
ATOM 1283 C C . ASN A 1 160 ? 10.551 2.171 -33.594 1.00 57.81 160 ASN A C 1
ATOM 1285 O O . ASN A 1 160 ? 10.432 1.994 -34.805 1.00 57.81 160 ASN A O 1
ATOM 1289 N N . VAL A 1 161 ? 10.232 3.327 -33.014 1.00 56.47 161 VAL A N 1
ATOM 1290 C CA . VAL A 1 161 ? 10.221 4.581 -33.775 1.00 56.47 161 VAL A CA 1
ATOM 1291 C C . VAL A 1 161 ? 11.687 4.989 -33.867 1.00 56.47 161 VAL A C 1
ATOM 1293 O O . VAL A 1 161 ? 12.320 5.242 -32.847 1.00 56.47 161 VAL A O 1
ATOM 1296 N N . SER A 1 162 ? 12.284 4.938 -35.055 1.00 52.22 162 SER A N 1
ATOM 1297 C CA . SER A 1 162 ? 13.671 5.361 -35.228 1.00 52.22 162 SER A CA 1
ATOM 1298 C C . SER A 1 162 ? 13.790 6.852 -34.906 1.00 52.22 162 SER A C 1
ATOM 1300 O O . SER A 1 162 ? 13.461 7.694 -35.739 1.00 52.22 162 SER A O 1
ATOM 1302 N N . ASP A 1 163 ? 14.281 7.177 -33.713 1.00 53.25 163 ASP A N 1
ATOM 1303 C CA . ASP A 1 163 ? 14.583 8.545 -33.287 1.00 53.25 163 ASP A CA 1
ATOM 1304 C C . ASP A 1 163 ? 15.865 9.050 -33.967 1.00 53.25 163 ASP A C 1
ATOM 1306 O O . ASP A 1 163 ? 16.850 9.393 -33.318 1.00 53.25 163 ASP A O 1
ATOM 1310 N N . ASN A 1 164 ? 15.870 9.153 -35.297 1.00 52.66 164 ASN A N 1
ATOM 1311 C CA . ASN A 1 164 ? 16.787 10.075 -35.970 1.00 52.66 164 ASN A CA 1
ATOM 1312 C C . ASN A 1 164 ? 16.208 11.497 -35.899 1.00 52.66 164 ASN A C 1
ATOM 1314 O O . ASN A 1 164 ? 16.079 12.192 -36.903 1.00 52.66 164 ASN A O 1
ATOM 1318 N N . LEU A 1 165 ? 15.855 11.952 -34.693 1.00 56.06 165 LEU A N 1
ATOM 1319 C CA . LEU A 1 165 ? 15.559 13.356 -34.442 1.00 56.06 165 LEU A CA 1
ATOM 1320 C C . LEU A 1 165 ? 16.893 14.082 -34.247 1.00 56.06 165 LEU A C 1
ATOM 1322 O O . LEU A 1 165 ? 17.391 14.242 -33.136 1.00 56.06 165 LEU A O 1
ATOM 1326 N N . SER A 1 166 ? 17.520 14.467 -35.356 1.00 55.78 166 SER A N 1
ATOM 1327 C CA . SER A 1 166 ? 18.730 15.288 -35.318 1.00 55.78 166 SER A CA 1
ATOM 1328 C C . SER A 1 166 ? 18.357 16.746 -35.069 1.00 55.78 166 SER A C 1
ATOM 1330 O O . SER A 1 166 ? 17.768 17.408 -35.921 1.00 55.78 166 SER A O 1
ATOM 1332 N N . PHE A 1 167 ? 18.715 17.248 -33.888 1.00 53.06 167 PHE A N 1
ATOM 1333 C CA . PHE A 1 167 ? 18.690 18.673 -33.584 1.00 53.06 167 PHE A CA 1
ATOM 1334 C C . PHE A 1 167 ? 19.905 19.324 -34.247 1.00 53.06 167 PHE A C 1
ATOM 1336 O O . PHE A 1 167 ? 21.024 19.227 -33.740 1.00 53.06 167 PHE A O 1
ATOM 1343 N N . GLN A 1 168 ? 19.702 19.942 -35.409 1.00 58.50 168 GLN A N 1
ATOM 1344 C CA . GLN A 1 168 ? 20.754 20.683 -36.092 1.00 58.50 168 GLN A CA 1
ATOM 1345 C C . GLN A 1 168 ? 20.450 22.181 -35.974 1.00 58.50 168 GLN A C 1
ATOM 1347 O O . GLN A 1 168 ? 19.457 22.636 -36.543 1.00 58.50 168 GLN A O 1
ATOM 1352 N N . PRO A 1 169 ? 21.252 22.961 -35.223 1.00 52.41 169 PRO A N 1
ATOM 1353 C CA . PRO A 1 169 ? 21.107 24.409 -35.220 1.00 52.41 169 PRO A CA 1
ATOM 1354 C C . PRO A 1 169 ? 21.450 24.923 -36.620 1.00 52.41 169 PRO A C 1
ATOM 1356 O O . PRO A 1 169 ? 22.585 24.775 -37.076 1.00 52.41 169 PRO A O 1
ATOM 1359 N N . ASP A 1 170 ? 20.460 25.485 -37.310 1.00 55.47 170 ASP A N 1
ATOM 1360 C CA . ASP A 1 170 ? 20.650 26.063 -38.635 1.00 55.47 170 ASP A CA 1
ATOM 1361 C C . ASP A 1 170 ? 20.865 27.571 -38.495 1.00 55.47 170 ASP A C 1
ATOM 1363 O O . ASP A 1 170 ? 20.024 28.304 -37.968 1.00 55.47 170 ASP A O 1
ATOM 1367 N N . ILE A 1 171 ? 22.037 28.031 -38.925 1.00 57.69 171 ILE A N 1
ATOM 1368 C CA . ILE A 1 171 ? 22.403 29.444 -38.905 1.00 57.69 171 ILE A CA 1
ATOM 1369 C C . ILE A 1 171 ? 22.210 29.966 -40.324 1.00 57.69 171 ILE A C 1
ATOM 1371 O O . ILE A 1 171 ? 23.141 29.993 -41.133 1.00 57.69 171 ILE A O 1
ATOM 1375 N N . LEU A 1 172 ? 20.991 30.402 -40.625 1.00 56.19 172 LEU A N 1
ATOM 1376 C CA . LEU A 1 172 ? 20.676 31.017 -41.908 1.00 56.19 172 LEU A CA 1
ATOM 1377 C C . LEU A 1 172 ? 21.251 32.440 -41.944 1.00 56.19 172 LEU A C 1
ATOM 1379 O O . LEU A 1 172 ? 20.759 33.351 -41.277 1.00 56.19 172 LEU A O 1
ATOM 1383 N N . ARG A 1 173 ? 22.316 32.646 -42.728 1.00 53.66 173 ARG A N 1
ATOM 1384 C CA . ARG A 1 173 ? 22.846 33.987 -43.021 1.00 53.66 173 ARG A CA 1
ATOM 1385 C C . ARG A 1 173 ? 22.025 34.612 -44.145 1.00 53.66 173 ARG A C 1
ATOM 1387 O O . ARG A 1 173 ? 22.080 34.139 -45.278 1.00 53.66 173 ARG A O 1
ATOM 1394 N N . HIS A 1 174 ? 21.294 35.684 -43.846 1.00 49.66 174 HIS A N 1
ATOM 1395 C CA . HIS A 1 174 ? 20.552 36.425 -44.866 1.00 49.66 174 HIS A CA 1
ATOM 1396 C C . HIS A 1 174 ? 21.547 37.083 -45.849 1.00 49.66 174 HIS A C 1
ATOM 1398 O O . HIS A 1 174 ? 22.457 37.785 -45.397 1.00 49.66 174 HIS A O 1
ATOM 1404 N N . PRO A 1 175 ? 21.414 36.887 -47.175 1.00 55.28 175 PRO A N 1
ATOM 1405 C CA . PRO A 1 175 ? 22.433 37.303 -48.145 1.00 55.28 175 PRO A CA 1
ATOM 1406 C C . PRO A 1 175 ? 22.588 38.825 -48.304 1.00 55.28 175 PRO A C 1
ATOM 1408 O O . PRO A 1 175 ? 23.588 39.262 -48.865 1.00 55.28 175 PRO A O 1
ATOM 1411 N N . ILE A 1 176 ? 21.634 39.622 -47.808 1.00 59.31 176 ILE A N 1
ATOM 1412 C CA . ILE A 1 176 ? 21.596 41.080 -48.017 1.00 59.31 176 ILE A CA 1
ATOM 1413 C C . ILE A 1 176 ? 22.112 41.850 -46.788 1.00 59.31 176 ILE A C 1
ATOM 1415 O O . ILE A 1 176 ? 23.008 42.674 -46.937 1.00 59.31 176 ILE A O 1
ATOM 1419 N N . ASP A 1 177 ? 21.661 41.518 -45.572 1.00 63.31 177 ASP A N 1
ATOM 1420 C CA . ASP A 1 177 ? 21.936 42.360 -44.390 1.00 63.31 177 ASP A CA 1
ATOM 1421 C C . ASP A 1 177 ? 23.008 41.811 -43.432 1.00 63.31 177 ASP A C 1
ATOM 1423 O O . ASP A 1 177 ? 23.333 42.460 -42.439 1.00 63.31 177 ASP A O 1
ATOM 1427 N N . ARG A 1 178 ? 23.566 40.610 -43.683 1.00 58.16 178 ARG A N 1
ATOM 1428 C CA . ARG A 1 178 ? 24.511 39.907 -42.775 1.00 58.16 178 ARG A CA 1
ATOM 1429 C C . ARG A 1 178 ? 24.038 39.793 -41.309 1.00 58.16 178 ARG A C 1
ATOM 1431 O O . ARG A 1 178 ? 24.836 39.438 -40.440 1.00 58.16 178 ARG A O 1
ATOM 1438 N N . SER A 1 179 ? 22.764 40.048 -41.022 1.00 59.59 179 SER A N 1
ATOM 1439 C CA . SER A 1 179 ? 22.182 39.934 -39.689 1.00 59.59 179 SER A CA 1
ATOM 1440 C C . SER A 1 179 ? 22.106 38.464 -39.263 1.00 59.59 179 SER A C 1
ATOM 1442 O O . SER A 1 179 ? 21.809 37.568 -40.058 1.00 59.59 179 SER A O 1
ATOM 1444 N N . PHE A 1 180 ? 22.459 38.205 -38.003 1.00 58.09 180 PHE A N 1
ATOM 1445 C CA . PHE A 1 180 ? 22.482 36.868 -37.416 1.00 58.09 180 PHE A CA 1
ATOM 1446 C C . PHE A 1 180 ? 21.126 36.576 -36.775 1.00 58.09 180 PHE A C 1
ATOM 1448 O O . PHE A 1 180 ? 20.828 37.098 -35.703 1.00 58.09 180 PHE A O 1
ATOM 1455 N N . ASN A 1 181 ? 20.322 35.731 -37.418 1.00 59.81 181 ASN A N 1
ATOM 1456 C CA . ASN A 1 181 ? 19.068 35.247 -36.851 1.00 59.81 181 ASN A CA 1
ATOM 1457 C C . ASN A 1 181 ? 19.262 33.799 -36.378 1.00 59.81 181 ASN A C 1
ATOM 1459 O O . ASN A 1 181 ? 19.353 32.904 -37.221 1.00 59.81 181 ASN A O 1
ATOM 1463 N N . PRO A 1 182 ? 19.352 33.536 -35.062 1.00 57.31 182 PRO A N 1
ATOM 1464 C CA . PRO A 1 182 ? 19.381 32.167 -34.567 1.00 57.31 182 PRO A CA 1
ATOM 1465 C C . PRO A 1 182 ? 18.017 31.508 -34.817 1.00 57.31 182 PRO A C 1
ATOM 1467 O O . PRO A 1 182 ? 16.999 31.960 -34.295 1.00 57.31 182 PRO A O 1
ATOM 1470 N N . GLY A 1 183 ? 17.996 30.451 -35.630 1.00 58.41 183 GLY A N 1
ATOM 1471 C CA . GLY A 1 183 ? 16.812 29.640 -35.909 1.00 58.41 183 GLY A CA 1
ATOM 1472 C C . GLY A 1 183 ? 16.974 28.214 -35.384 1.00 58.41 183 GLY A C 1
ATOM 1473 O O . GLY A 1 183 ? 18.083 27.688 -35.303 1.00 58.41 183 GLY A O 1
ATOM 1474 N N . LEU A 1 184 ? 15.860 27.577 -35.020 1.00 58.41 184 LEU A N 1
ATOM 1475 C CA . LEU A 1 184 ? 15.814 26.149 -34.703 1.00 58.41 184 LEU A CA 1
ATOM 1476 C C . LEU A 1 184 ? 15.053 25.432 -35.818 1.00 58.41 184 LEU A C 1
ATOM 1478 O O . LEU A 1 184 ? 13.892 25.751 -36.069 1.00 58.41 184 LEU A O 1
ATOM 1482 N N . ALA A 1 185 ? 15.698 24.469 -36.475 1.00 59.78 185 ALA A N 1
ATOM 1483 C CA . ALA A 1 185 ? 15.077 23.632 -37.494 1.00 59.78 185 ALA A CA 1
ATOM 1484 C C . ALA A 1 185 ? 14.953 22.195 -36.973 1.00 59.78 185 ALA A C 1
ATOM 1486 O O . ALA A 1 185 ? 15.934 21.583 -36.550 1.00 59.78 185 ALA A O 1
ATOM 1487 N N . LEU A 1 186 ? 13.738 21.648 -37.006 1.00 53.69 186 LEU A N 1
ATOM 1488 C CA . LEU A 1 186 ? 13.483 20.237 -36.727 1.00 53.69 186 LEU A CA 1
ATOM 1489 C C . LEU A 1 186 ? 13.301 19.516 -38.059 1.00 53.69 186 LEU A C 1
ATOM 1491 O O . LEU A 1 186 ? 12.350 19.789 -38.791 1.00 53.69 186 LEU A O 1
ATOM 1495 N N . ARG A 1 187 ? 14.214 18.597 -38.378 1.00 51.12 187 ARG A N 1
ATOM 1496 C CA . ARG A 1 187 ? 14.105 17.747 -39.564 1.00 51.12 187 ARG A CA 1
ATOM 1497 C C . ARG A 1 187 ? 13.672 16.350 -39.142 1.00 51.12 187 ARG A C 1
ATOM 1499 O O . ARG A 1 187 ? 14.343 15.710 -38.339 1.00 51.12 187 ARG A O 1
ATOM 1506 N N . MET A 1 188 ? 12.563 15.888 -39.711 1.00 48.53 188 MET A N 1
ATOM 1507 C CA . MET A 1 188 ? 12.060 14.527 -39.542 1.00 48.53 188 MET A CA 1
ATOM 1508 C C . MET A 1 188 ? 12.312 13.747 -40.834 1.00 48.53 188 MET A C 1
ATOM 1510 O O . MET A 1 188 ? 11.966 14.226 -41.913 1.00 48.53 188 MET A O 1
ATOM 1514 N N . SER A 1 189 ? 12.923 12.567 -40.732 1.00 53.12 189 SER A N 1
ATOM 1515 C CA . SER A 1 189 ? 12.998 11.590 -41.823 1.00 53.12 189 SER A CA 1
ATOM 1516 C C . SER A 1 189 ? 12.212 10.346 -41.420 1.00 53.12 189 SER A C 1
ATOM 1518 O O . SER A 1 189 ? 12.555 9.728 -40.410 1.00 53.12 189 SER A O 1
ATOM 1520 N N . PHE A 1 190 ? 11.171 10.028 -42.185 1.00 54.66 190 PHE A N 1
ATOM 1521 C CA . PHE A 1 190 ? 10.410 8.782 -42.097 1.00 54.66 190 PHE A CA 1
ATOM 1522 C C . PHE A 1 190 ? 10.903 7.787 -43.148 1.00 54.66 190 PHE A C 1
ATOM 1524 O O . PHE A 1 190 ? 11.345 8.250 -44.226 1.00 54.66 190 PHE A O 1
#

Nearest PDB structures (foldseek):
  2f1m-assembly1_B  TM=7.556E-01  e=5.147E+00  Escherichia coli
  7nna-assembly1_A  TM=3.210E-01  e=2.254E+00  Klebsiella pneumoniae
  3qwe-assembly1_A-2  TM=3.463E-01  e=6.071E+00  Homo sapiens
  2x3x-assembly2_B  TM=3.774E-01  e=7.994E+00  Mus musculus

Foldseek 3Di:
DPPVVVVVVVVVVPPPPPPDPDDPPDDDDPDDDPDPPPPDPLPDDVCLLVVLLVLCLVPNCRLCVSLVNVVCRVVLCVQLVVLVVQLVVLVVQLVLLVVCLVCVVVVHQPDPCNPDDSVVSVVSNVVSVVSNVVSVVSNVVSSNVSSVVSSVSRVVVSPDPPPPFDFDFDFDQDPPPSDTDGDTDTDDDD

Mean predicted aligned error: 15.85 Å

=== Feature glossary ===
Legend for the data blocks above and below:

— What the protein is —

Sequence gives the chain of amino acids in standard one-letter code (A=alanine, C=cysteine, …, Y=tyrosine), read N→C. It is the only feature that is directly encoded by the gene; all structural features are derived from the folded form of this sequence.

The annotation block draws on four external resources. InterPro: which protein families and domains the sequence belongs to. GO: standardized terms for what the protein does, what process it participates in, and where in the cell it acts. CATH: which structural fold it has in the CATH hierarchy. Organism: the species of origin.

— Where its atoms are —

Atomic coordinates in PDBx/mmCIF format — the same representation the Protein Data Bank distributes. Each line of the _atom_site loop places one backbone atom in Cartesian space (units: ångströms, origin: arbitrary).

Six rendered views show the 3D structure from the faces of a cube — i.e. along ±x, ±y, ±z. Rendering representation is drawn randomly per protein from cartoon (secondary-structure ribbons), sticks (backbone bonds), or molecular surface; coloring is either N→C rainbow (blue at the N-terminus through red at the C-terminus) or one color per chain.

— Local backbone conformation —

DSSP 8-state secondary structure assigns each residue one of H (α-helix), G (3₁₀-helix), I (π-helix), E (extended β-strand), B (isolated β-bridge), T (hydrogen-bonded turn), S (bend), or '-' (coil). The assignment is computed from backbone hydrogen-bond geometry via the Kabsch–Sander algorithm.

P-SEA three-state annotation labels each residue as helix, strand, or coil based purely on the geometry of the Cα trace. It serves as a fallback when the full backbone (and thus DSSP) is unavailable.

φ (phi) and ψ (psi) are the two rotatable backbone dihedrals per residue: φ is the C(i-1)–N–Cα–C torsion, ψ is the N–Cα–C–N(i+1) torsion, both in degrees on (−180°, 180°]. α-helical residues cluster near (−60°, −45°); β-strand residues near (−120°, +130°). A Ramachandran plot is simply a scatter of (φ, ψ) for every residue.

— Global shape and packing —

Radius of gyration (Rg) is the root-mean-square distance of Cα atoms from their centroid — a single number for overall size and compactness. A globular domain of N residues has Rg ≈ 2.2·N^0.38 Å; an extended or disordered chain has a much larger Rg. The Cα contact count is the number of residue pairs whose Cα atoms are within 8 Å and are more than four positions apart in sequence — a standard proxy for tertiary packing density. The bounding box is the smallest axis-aligned box enclosing all Cα atoms.

Accessible surface area quantifies burial. A residue with SASA near zero is packed into the hydrophobic core; one with SASA >100 Å² sits on the surface. Computed here via the Shrake–Rupley numerical algorithm with a 1.4 Å probe.

The contact map is a binary N×N matrix image: pixel (i, j) is dark where Cα_i and Cα_j are within 8 Å and |i−j|>4. Because the |i−j|>4 filter removes local helical contacts, off-diagonal stripes parallel to the main diagonal indicate parallel β-sheets; stripes perpendicular to it indicate antiparallel β-sheets. The Ramachandran plot scatters every residue's (φ, ψ) pair against the sterically allowed regions. The PAE heatmap renders the predicted-aligned-error matrix.

— Structural neighborhood —

A 3Di character summarizes, for each residue, the relative orientation of the Cα frame of its nearest spatial neighbor. Because it encodes fold topology rather than chemistry, 3Di alignments detect remote structural similarity that sequence alignment misses.

Structural nearest neighbors (via Foldseek easy-search vs the PDB). Reported per hit: target PDB id, E-value, and alignment TM-score. A TM-score above ~0.5 is the conventional threshold for 'same fold'.

— Confidence and disorder —

For AlphaFold models, the B-factor field carries pLDDT — the model's own estimate of local accuracy on a 0–100 scale. Regions with pLDDT<50 should be treated as essentially unmodeled; they often correspond to intrinsically disordered segments.

B-factor (Debye–Waller factor) reflects atomic displacement in the crystal lattice. It is an experimental observable (units Å²), not a prediction; low values mean the atom is pinned down, high values mean it moves or is heterogeneous across the crystal.

Predicted Aligned Error (PAE) is an AlphaFold confidence matrix: entry (i, j) is 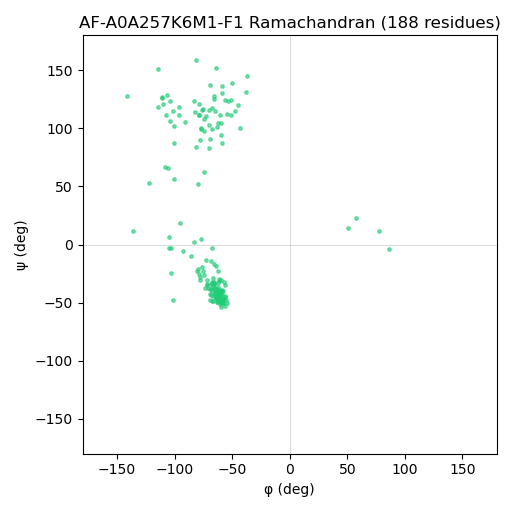the expected error in the position of residue j, in ångströms, when the prediction is superimposed on the true structure at residue i. Low PAE within a block of residues means that block is internally rigid and well-predicted; high PAE between two blocks means their relative placement is uncertain even if each block individually is confident.